Protein 2BR9 (pdb70)

CATH classification: 1.20.190.20

Secondary structure (DSSP, 8-state):
-HHHHHHHHHHHHHHT-HHHHHHHHHHHHTT-SPPPHHHHHHHHHHHHHHHHHHHHHHHHHHHHHHHHHHHT-HHHHHHHHHHHHHHHHHHHHHHHHHHHHIIIIIHHH--SHHHHHHHHHHHHHHHHHHHHH--HHHHHHHHHHHHHHHHHHHHHHHHHS-TT-HHHHHHHHHHHHIIIIIS--HHHHHHHHHHHHHHHHHTGGG--TTTHHHHHHHHHHHHHHHHHH-/-----

Radius of gyration: 18.58 Å; Cα contacts (8 Å, |Δi|>4): 282; chains: 2; bounding box: 40×36×55 Å

Structure (mmCIF, N/CA/C/O backbone):
data_2BR9
#
_entry.id   2BR9
#
_cell.length_a   78.011
_cell.length_b   81.533
_cell.length_c   80.966
_cell.angle_alpha   90.00
_cell.angle_beta   90.00
_cell.angle_gamma   90.00
#
_symmetry.space_group_name_H-M   'C 2 2 21'
#
loop_
_entity.id
_entity.type
_entity.pdbx_description
1 polymer '14-3-3 PROTEIN EPSILON'
2 polymer 'CONSENSUS PEPTIDE FOR 14-3-3 PROTEINS'
3 water water
#
loop_
_atom_site.group_PDB
_atom_site.id
_atom_site.type_symbol
_atom_site.label_atom_id
_atom_site.label_alt_id
_atom_site.label_comp_id
_atom_site.label_asym_id
_atom_site.label_entity_id
_atom_site.label_seq_id
_atom_site.pdbx_PDB_ins_code
_atom_site.Cartn_x
_atom_site.Cartn_y
_atom_site.Cartn_z
_atom_site.occupancy
_atom_site.B_iso_or_equiv
_atom_site.auth_seq_id
_atom_site.auth_comp_id
_atom_site.auth_asym_id
_atom_site.auth_atom_id
_atom_site.pdbx_PDB_model_num
ATOM 1 N N . ASP A 1 4 ? -11.380 -17.161 44.850 1.00 36.55 3 ASP A N 1
ATOM 2 C CA . ASP A 1 4 ? -10.861 -17.534 43.496 1.00 35.06 3 ASP A CA 1
ATOM 3 C C . ASP A 1 4 ? -11.465 -16.737 42.339 1.00 33.73 3 ASP A C 1
ATOM 4 O O . ASP A 1 4 ? -10.752 -16.368 41.464 1.00 32.38 3 ASP A O 1
ATOM 9 N N . ARG A 1 5 ? -12.770 -16.482 42.345 1.00 31.38 4 ARG A N 1
ATOM 10 C CA . ARG A 1 5 ? -13.327 -15.421 41.532 1.00 29.67 4 ARG A CA 1
ATOM 11 C C . ARG A 1 5 ? -12.530 -14.095 41.687 1.00 28.64 4 ARG A C 1
ATOM 12 O O . ARG A 1 5 ? -12.207 -13.436 40.707 1.00 27.63 4 ARG A O 1
ATOM 20 N N . GLU A 1 6 ? -12.203 -13.713 42.921 1.00 27.94 5 GLU A N 1
ATOM 21 C CA . GLU A 1 6 ? -11.427 -12.464 43.160 1.00 27.35 5 GLU A CA 1
ATOM 22 C C . GLU A 1 6 ? -10.014 -12.573 42.585 1.00 26.39 5 GLU A C 1
ATOM 23 O O . GLU A 1 6 ? -9.502 -11.616 41.973 1.00 27.05 5 GLU A O 1
ATOM 26 N N . ASP A 1 7 ? -9.454 -13.766 42.711 1.00 25.01 6 ASP A N 1
ATOM 27 C CA . ASP A 1 7 ? -8.136 -14.136 42.146 1.00 25.00 6 ASP A CA 1
ATOM 28 C C . ASP A 1 7 ? -8.157 -14.046 40.632 1.00 24.57 6 ASP A C 1
ATOM 29 O O . ASP A 1 7 ? -7.245 -13.476 40.034 1.00 23.85 6 ASP A O 1
ATOM 34 N N . LEU A 1 8 ? -9.209 -14.559 39.992 1.00 23.45 7 LEU A N 1
ATOM 35 C CA . LEU A 1 8 ? -9.270 -14.448 38.519 1.00 21.93 7 LEU A CA 1
ATOM 36 C C . LEU A 1 8 ? -9.375 -13.007 38.039 1.00 22.04 7 LEU A C 1
ATOM 37 O O . LEU A 1 8 ? -8.796 -12.618 36.988 1.00 22.22 7 LEU A O 1
ATOM 42 N N . VAL A 1 9 ? -10.178 -12.227 38.743 1.00 20.67 8 VAL A N 1
ATOM 43 C CA . VAL A 1 9 ? -10.349 -10.804 38.390 1.00 21.51 8 VAL A CA 1
ATOM 44 C C . VAL A 1 9 ? -9.003 -10.075 38.545 1.00 20.74 8 VAL A C 1
ATOM 45 O O . VAL A 1 9 ? -8.648 -9.219 37.699 1.00 22.22 8 VAL A O 1
ATOM 49 N N . TYR A 1 10 ? -8.305 -10.367 39.620 1.00 21.74 9 TYR A N 1
ATOM 50 C CA . TYR A 1 10 ? -6.984 -9.755 39.816 1.00 22.12 9 TYR A CA 1
ATOM 51 C C . TYR A 1 10 ? -6.030 -10.171 38.696 1.00 21.65 9 TYR A C 1
ATOM 52 O O . TYR A 1 10 ? -5.317 -9.318 38.136 1.00 22.22 9 TYR A O 1
ATOM 61 N N . GLN A 1 11 ? -5.995 -11.470 38.369 1.00 21.39 10 GLN A N 1
ATOM 62 C CA . GLN A 1 11 ? -5.195 -11.918 37.154 1.00 21.16 10 GLN A CA 1
ATOM 63 C C . GLN A 1 11 ? -5.601 -11.217 35.861 1.00 22.01 10 GLN A C 1
ATOM 64 O O . GLN A 1 11 ? -4.717 -10.867 35.032 1.00 21.49 10 GLN A O 1
ATOM 70 N N . ALA A 1 12 ? -6.901 -10.970 35.668 1.00 21.50 11 ALA A N 1
ATOM 71 C CA . ALA A 1 12 ? -7.362 -10.245 34.488 1.00 22.01 11 ALA A CA 1
ATOM 72 C C . ALA A 1 12 ? -6.816 -8.799 34.454 1.00 22.32 11 ALA A C 1
ATOM 73 O O . ALA A 1 12 ? -6.328 -8.297 33.382 1.00 22.86 11 ALA A O 1
ATOM 75 N N . LYS A 1 13 ? -6.859 -8.163 35.599 1.00 22.47 12 LYS A N 1
ATOM 76 C CA . LYS A 1 13 ? -6.347 -6.773 35.736 1.00 22.71 12 LYS A CA 1
ATOM 77 C C . LYS A 1 13 ? -4.833 -6.700 35.533 1.00 22.77 12 LYS A C 1
ATOM 78 O O . LYS A 1 13 ? -4.330 -5.745 34.945 1.00 23.88 12 LYS A O 1
ATOM 84 N N . LEU A 1 14 ? -4.107 -7.725 35.963 1.00 20.78 13 LEU A N 1
ATOM 85 C CA . LEU A 1 14 ? -2.644 -7.753 35.775 1.00 22.24 13 LEU A CA 1
ATOM 86 C C . LEU A 1 14 ? -2.378 -7.900 34.292 1.00 21.56 13 LEU A C 1
ATOM 87 O O . LEU A 1 14 ? -1.523 -7.232 33.740 1.00 21.89 13 LEU A O 1
ATOM 92 N N . ALA A 1 15 ? -3.107 -8.813 33.653 1.00 22.18 14 ALA A N 1
ATOM 93 C CA . ALA A 1 15 ? -2.955 -9.006 32.217 1.00 21.59 14 ALA A CA 1
ATOM 94 C C . ALA A 1 15 ? -3.295 -7.717 31.461 1.00 23.42 14 ALA A C 1
ATOM 95 O O . ALA A 1 15 ? -2.607 -7.351 30.489 1.00 22.80 14 ALA A O 1
ATOM 97 N N . GLU A 1 16 ? -4.303 -6.997 31.913 1.00 22.54 15 GLU A N 1
ATOM 98 C CA . GLU A 1 16 ? -4.717 -5.758 31.222 1.00 23.38 15 GLU A CA 1
ATOM 99 C C . GLU A 1 16 ? -3.570 -4.720 31.330 1.00 22.41 15 GLU A C 1
ATOM 100 O O . GLU A 1 16 ? -3.239 -4.061 30.343 1.00 24.09 15 GLU A O 1
ATOM 106 N N . GLN A 1 17 ? -3.013 -4.573 32.522 1.00 22.16 16 GLN A N 1
ATOM 107 C CA . GLN A 1 17 ? -1.886 -3.689 32.808 1.00 22.34 16 GLN A CA 1
ATOM 108 C C . GLN A 1 17 ? -0.679 -4.007 31.897 1.00 23.04 16 GLN A C 1
ATOM 109 O O . GLN A 1 17 ? -0.034 -3.100 31.345 1.00 23.73 16 GLN A O 1
ATOM 115 N N . ALA A 1 18 ? -0.435 -5.302 31.715 1.00 22.40 17 ALA A N 1
ATOM 116 C CA . ALA A 1 18 ? 0.670 -5.825 30.877 1.00 22.19 17 ALA A CA 1
ATOM 117 C C . ALA A 1 18 ? 0.370 -5.812 29.373 1.00 22.83 17 ALA A C 1
ATOM 118 O O . ALA A 1 18 ? 1.276 -6.080 28.560 1.00 23.90 17 ALA A O 1
ATOM 120 N N . GLU A 1 19 ? -0.875 -5.493 29.017 1.00 23.00 18 GLU A N 1
ATOM 121 C CA . GLU A 1 19 ? -1.402 -5.546 27.649 1.00 25.05 18 GLU A CA 1
ATOM 122 C C . GLU A 1 19 ? -1.266 -6.912 27.032 1.00 25.91 18 GLU A C 1
ATOM 123 O O . GLU A 1 19 ? -0.892 -7.069 25.847 1.00 24.98 18 GLU A O 1
ATOM 129 N N . ARG A 1 20 ? -1.539 -7.907 27.868 1.00 24.05 19 ARG A N 1
ATOM 130 C CA . ARG A 1 20 ? -1.590 -9.269 27.391 1.00 23.94 19 ARG A CA 1
ATOM 131 C C . ARG A 1 20 ? -3.026 -9.747 27.334 1.00 23.74 19 ARG A C 1
ATOM 132 O O . ARG A 1 20 ? -3.543 -10.421 28.227 1.00 24.35 19 ARG A O 1
ATOM 140 N N . TYR A 1 21 ? -3.753 -9.279 26.314 1.00 25.16 20 TYR A N 1
ATOM 141 C CA . TYR A 1 21 ? -5.206 -9.452 26.282 1.00 24.47 20 TYR A CA 1
ATOM 142 C C . TYR A 1 21 ? -5.687 -10.890 26.081 1.00 26.13 20 TYR A C 1
ATOM 143 O O . TYR A 1 21 ? -6.800 -11.239 26.548 1.00 26.48 20 TYR A O 1
ATOM 152 N N . ASP A 1 22 ? -4.813 -11.744 25.527 1.00 27.56 21 ASP A N 1
ATOM 153 C CA . ASP A 1 22 ? -5.104 -13.191 25.401 1.00 29.52 21 ASP A CA 1
ATOM 154 C C . ASP A 1 22 ? -5.302 -13.780 26.783 1.00 28.53 21 ASP A C 1
ATOM 155 O O . ASP A 1 22 ? -6.256 -14.534 27.024 1.00 28.72 21 ASP A O 1
ATOM 160 N N . GLU A 1 23 ? -4.384 -13.442 27.691 1.00 28.13 22 GLU A N 1
ATOM 161 C CA . GLU A 1 23 ? -4.481 -13.951 29.047 1.00 26.49 22 GLU A CA 1
ATOM 162 C C . GLU A 1 23 ? -5.647 -13.348 29.789 1.00 26.08 22 GLU A C 1
ATOM 163 O O . GLU A 1 23 ? -6.253 -14.023 30.614 1.00 26.00 22 GLU A O 1
ATOM 169 N N . MET A 1 24 ? -5.906 -12.070 29.531 1.00 23.96 23 MET A N 1
ATOM 170 C CA . MET A 1 24 ? -7.061 -11.399 30.079 1.00 24.48 23 MET A CA 1
ATOM 171 C C . MET A 1 24 ? -8.383 -12.128 29.735 1.00 23.93 23 MET A C 1
ATOM 172 O O . MET A 1 24 ? -9.260 -12.347 30.598 1.00 24.56 23 MET A O 1
ATOM 177 N N . VAL A 1 25 ? -8.510 -12.529 28.475 1.00 23.69 24 VAL A N 1
ATOM 178 C CA . VAL A 1 25 ? -9.658 -13.317 28.018 1.00 24.54 24 VAL A CA 1
ATOM 179 C C . VAL A 1 25 ? -9.759 -14.626 28.782 1.00 24.50 24 VAL A C 1
ATOM 180 O O . VAL A 1 25 ? -10.844 -14.986 29.219 1.00 24.36 24 VAL A O 1
ATOM 184 N N . GLU A 1 26 ? -8.634 -15.329 28.970 1.00 24.83 25 GLU A N 1
ATOM 185 C CA . GLU A 1 26 ? -8.621 -16.659 29.618 1.00 25.08 25 GLU A CA 1
ATOM 186 C C . GLU A 1 26 ? -9.139 -16.510 31.027 1.00 25.72 25 GLU A C 1
ATOM 187 O O . GLU A 1 26 ? -9.949 -17.322 31.453 1.00 25.06 25 GLU A O 1
ATOM 193 N N . SER A 1 27 ? -8.702 -15.452 31.731 1.00 24.16 26 SER A N 1
ATOM 194 C CA . SER A 1 27 ? -9.108 -15.275 33.122 1.00 24.09 26 SER A CA 1
ATOM 195 C C . SER A 1 27 ? -10.588 -14.956 33.236 1.00 23.77 26 SER A C 1
ATOM 196 O O . SER A 1 27 ? -11.292 -15.504 34.115 1.00 24.48 26 SER A O 1
ATOM 199 N N . MET A 1 28 ? -11.065 -14.078 32.376 1.00 22.84 27 MET A N 1
ATOM 200 C CA . MET A 1 28 ? -12.467 -13.645 32.370 1.00 24.71 27 MET A CA 1
ATOM 201 C C . MET A 1 28 ? -13.396 -14.738 31.821 1.00 24.60 27 MET A C 1
ATOM 202 O O . MET A 1 28 ? -14.514 -14.840 32.281 1.00 25.40 27 MET A O 1
ATOM 207 N N . LYS A 1 29 ? -12.950 -15.537 30.834 1.00 25.10 28 LYS A N 1
ATOM 208 C CA . LYS A 1 29 ? -13.718 -16.741 30.494 1.00 27.24 28 LYS A CA 1
ATOM 209 C C . LYS A 1 29 ? -13.990 -17.678 31.674 1.00 27.08 28 LYS A C 1
ATOM 210 O O . LYS A 1 29 ? -15.098 -18.192 31.816 1.00 28.15 28 LYS A O 1
ATOM 216 N N . LYS A 1 30 ? -12.985 -17.928 32.511 1.00 26.50 29 LYS A N 1
ATOM 217 C CA . LYS A 1 30 ? -13.176 -18.680 33.744 1.00 26.51 29 LYS A CA 1
ATOM 218 C C . LYS A 1 30 ? -14.256 -18.120 34.687 1.00 26.50 29 LYS A C 1
ATOM 219 O O . LYS A 1 30 ? -15.022 -18.884 35.266 1.00 26.78 29 LYS A O 1
ATOM 225 N N . VAL A 1 31 ? -14.303 -16.802 34.834 1.00 26.40 30 VAL A N 1
ATOM 226 C CA . VAL A 1 31 ? -15.315 -16.143 35.659 1.00 26.15 30 VAL A CA 1
ATOM 227 C C . VAL A 1 31 ? -16.694 -16.382 35.016 1.00 26.19 30 VAL A C 1
ATOM 228 O O . VAL A 1 31 ? -17.646 -16.766 35.679 1.00 26.71 30 VAL A O 1
ATOM 232 N N . ALA A 1 32 ? -16.765 -16.212 33.700 1.00 26.15 31 ALA A N 1
ATOM 233 C CA . ALA A 1 32 ? -18.038 -16.350 32.987 1.00 26.53 31 ALA A CA 1
ATOM 234 C C . ALA A 1 32 ? -18.491 -17.824 33.166 1.00 27.55 31 ALA A C 1
ATOM 235 O O . ALA A 1 32 ? -19.682 -18.077 33.319 1.00 28.31 31 ALA A O 1
ATOM 237 N N . GLY A 1 33 ? -17.532 -18.738 33.176 1.00 26.70 32 GLY A N 1
ATOM 238 C CA . GLY A 1 33 ? -17.771 -20.188 33.363 1.00 27.67 32 GLY A CA 1
ATOM 239 C C . GLY A 1 33 ? -18.445 -20.566 34.674 1.00 28.99 32 GLY A C 1
ATOM 240 O O . GLY A 1 33 ? -19.006 -21.657 34.801 1.00 30.17 32 GLY A O 1
ATOM 241 N N . MET A 1 34 ? -18.422 -19.672 35.654 1.00 29.11 33 MET A N 1
ATOM 242 C CA . MET A 1 34 ? -19.017 -19.954 36.987 1.00 30.47 33 MET A CA 1
ATOM 243 C C . MET A 1 34 ? -20.553 -19.903 36.999 1.00 29.37 33 MET A C 1
ATOM 244 O O . MET A 1 34 ? -21.195 -20.216 38.017 1.00 28.08 33 MET A O 1
ATOM 249 N N . ASP A 1 35 ? -21.149 -19.436 35.905 1.00 29.61 34 ASP A N 1
ATOM 250 C CA . ASP A 1 35 ? -22.618 -19.393 35.706 1.00 30.32 34 ASP A CA 1
ATOM 251 C C . ASP A 1 35 ? -23.352 -18.544 36.740 1.00 30.93 34 ASP A C 1
ATOM 252 O O . ASP A 1 35 ? -24.402 -18.937 37.275 1.00 30.57 34 ASP A O 1
ATOM 257 N N . VAL A 1 36 ? -22.781 -17.376 37.009 1.00 30.28 35 VAL A N 1
ATOM 258 C CA . VAL A 1 36 ? -23.345 -16.452 37.964 1.00 31.15 35 VAL A CA 1
ATOM 259 C C . VAL A 1 36 ? -23.362 -15.083 37.309 1.00 29.70 35 VAL A C 1
ATOM 260 O O . VAL A 1 36 ? -22.659 -14.833 36.302 1.00 31.11 35 VAL A O 1
ATOM 264 N N . GLU A 1 37 ? -24.195 -14.214 37.860 1.00 28.83 36 GLU A N 1
ATOM 265 C CA . GLU A 1 37 ? -24.248 -12.822 37.416 1.00 28.44 36 GLU A CA 1
ATOM 266 C C . GLU A 1 37 ? -22.893 -12.142 37.644 1.00 27.04 36 GLU A C 1
ATOM 267 O O . GLU A 1 37 ? -22.362 -12.146 38.762 1.00 25.59 36 GLU A O 1
ATOM 273 N N . LEU A 1 38 ? -22.333 -11.588 36.564 1.00 25.96 37 LEU A N 1
ATOM 274 C CA . LEU A 1 38 ? -21.071 -10.907 36.686 1.00 24.88 37 LEU A CA 1
ATOM 275 C C . LEU A 1 38 ? -21.316 -9.530 37.268 1.00 25.36 37 LEU A C 1
ATOM 276 O O . LEU A 1 38 ? -22.371 -8.937 37.063 1.00 24.58 37 LEU A O 1
ATOM 281 N N . THR A 1 39 ? -20.356 -9.036 38.039 1.00 24.99 38 THR A N 1
ATOM 282 C CA . THR A 1 39 ? -20.423 -7.615 38.460 1.00 26.13 38 THR A CA 1
ATOM 283 C C . THR A 1 39 ? -20.227 -6.640 37.270 1.00 26.93 38 THR A C 1
ATOM 284 O O . THR A 1 39 ? -19.825 -7.028 36.165 1.00 26.76 38 THR A O 1
ATOM 288 N N . VAL A 1 40 ? -20.482 -5.344 37.472 1.00 27.28 39 VAL A N 1
ATOM 289 C CA . VAL A 1 40 ? -20.232 -4.376 36.387 1.00 27.29 39 VAL A CA 1
ATOM 290 C C . VAL A 1 40 ? -18.753 -4.397 36.024 1.00 28.06 39 VAL A C 1
ATOM 291 O O . VAL A 1 40 ? -18.390 -4.353 34.846 1.00 28.01 39 VAL A O 1
ATOM 295 N N . GLU A 1 41 ? -17.907 -4.451 37.041 1.00 27.78 40 GLU A N 1
ATOM 296 C CA . GLU A 1 41 ? -16.455 -4.512 36.794 1.00 27.41 40 GLU A CA 1
ATOM 297 C C . GLU A 1 41 ? -16.083 -5.722 35.949 1.00 27.87 40 GLU A C 1
ATOM 298 O O . GLU A 1 41 ? -15.343 -5.576 34.991 1.00 26.92 40 GLU A O 1
ATOM 304 N N . GLU A 1 42 ? -16.613 -6.897 36.302 1.00 26.40 41 GLU A N 1
ATOM 305 C CA . GLU A 1 42 ? -16.336 -8.137 35.554 1.00 26.12 41 GLU A CA 1
ATOM 306 C C . GLU A 1 42 ? -16.884 -8.095 34.115 1.00 27.06 41 GLU A C 1
ATOM 307 O O . GLU A 1 42 ? -16.148 -8.474 33.152 1.00 24.88 41 GLU A O 1
ATOM 313 N N . ARG A 1 43 ? -18.110 -7.598 33.918 1.00 25.65 42 ARG A N 1
ATOM 314 C CA . ARG A 1 43 ? -18.606 -7.448 32.543 1.00 29.01 42 ARG A CA 1
ATOM 315 C C . ARG A 1 43 ? -17.700 -6.545 31.721 1.00 28.89 42 ARG A C 1
ATOM 316 O O . ARG A 1 43 ? -17.431 -6.793 30.515 1.00 29.04 42 ARG A O 1
ATOM 324 N N . ASN A 1 44 ? -17.276 -5.439 32.312 1.00 28.27 43 ASN A N 1
ATOM 325 C CA . ASN A 1 44 ? -16.425 -4.537 31.573 1.00 29.86 43 ASN A CA 1
ATOM 326 C C . ASN A 1 44 ? -15.025 -5.122 31.250 1.00 27.76 43 ASN A C 1
ATOM 327 O O . ASN A 1 44 ? -14.523 -4.938 30.107 1.00 28.68 43 ASN A O 1
ATOM 332 N N . LEU A 1 45 ? -14.453 -5.894 32.167 1.00 26.03 44 LEU A N 1
ATOM 333 C CA . LEU A 1 45 ? -13.151 -6.545 31.944 1.00 25.98 44 LEU A CA 1
ATOM 334 C C . LEU A 1 45 ? -13.310 -7.600 30.866 1.00 26.34 44 LEU A C 1
ATOM 335 O O . LEU A 1 45 ? -12.497 -7.674 29.968 1.00 24.96 44 LEU A O 1
ATOM 340 N N . LEU A 1 46 ? -14.393 -8.385 30.929 1.00 26.46 45 LEU A N 1
ATOM 341 C CA . LEU A 1 46 ? -14.646 -9.397 29.881 1.00 27.01 45 LEU A CA 1
ATOM 342 C C . LEU A 1 46 ? -14.789 -8.681 28.516 1.00 27.47 45 LEU A C 1
ATOM 343 O O . LEU A 1 46 ? -14.151 -9.046 27.526 1.00 25.39 45 LEU A O 1
ATOM 348 N N . SER A 1 47 ? -15.563 -7.601 28.471 1.00 28.56 46 SER A N 1
ATOM 349 C CA . SER A 1 47 ? -15.763 -6.839 27.222 1.00 29.79 46 SER A CA 1
ATOM 350 C C . SER A 1 47 ? -14.443 -6.247 26.701 1.00 29.24 46 SER A C 1
ATOM 351 O O . SER A 1 47 ? -14.103 -6.350 25.502 1.00 28.88 46 SER A O 1
ATOM 354 N N . VAL A 1 48 ? -13.669 -5.649 27.593 1.00 27.79 47 VAL A N 1
ATOM 355 C CA . VAL A 1 48 ? -12.391 -5.057 27.180 1.00 28.29 47 VAL A CA 1
ATOM 356 C C . VAL A 1 48 ? -11.459 -6.098 26.595 1.00 27.24 47 VAL A C 1
ATOM 357 O O . VAL A 1 48 ? -10.775 -5.840 25.566 1.00 27.30 47 VAL A O 1
ATOM 361 N N . ALA A 1 49 ? -11.428 -7.282 27.224 1.00 25.41 48 ALA A N 1
ATOM 362 C CA . ALA A 1 49 ? -10.463 -8.321 26.849 1.00 25.22 48 ALA A CA 1
ATOM 363 C C . ALA A 1 49 ? -10.770 -8.748 25.419 1.00 26.07 48 ALA A C 1
ATOM 364 O O . ALA A 1 49 ? -9.882 -8.763 24.566 1.00 25.67 48 ALA A O 1
ATOM 366 N N . TYR A 1 50 ? -12.031 -9.076 25.143 1.00 24.77 49 TYR A N 1
ATOM 367 C CA . TYR A 1 50 ? -12.382 -9.553 23.816 1.00 26.13 49 TYR A CA 1
ATOM 368 C C . TYR A 1 50 ? -12.316 -8.427 22.808 1.00 25.64 49 TYR A C 1
ATOM 369 O O . TYR A 1 50 ? -11.960 -8.651 21.628 1.00 26.32 49 TYR A O 1
ATOM 378 N N . LYS A 1 51 ? -12.602 -7.184 23.251 1.00 25.55 50 LYS A N 1
ATOM 379 C CA . LYS A 1 51 ? -12.618 -6.058 22.299 1.00 25.94 50 LYS A CA 1
ATOM 380 C C . LYS A 1 51 ? -11.185 -5.892 21.765 1.00 25.92 50 LYS A C 1
ATOM 381 O O . LYS A 1 51 ? -10.997 -5.615 20.579 1.00 24.61 50 LYS A O 1
ATOM 385 N N . ASN A 1 52 ? -10.181 -6.008 22.649 1.00 24.89 51 ASN A N 1
ATOM 386 C CA . ASN A 1 52 ? -8.776 -5.889 22.228 1.00 26.17 51 ASN A CA 1
ATOM 387 C C . ASN A 1 52 ? -8.293 -7.081 21.417 1.00 26.56 51 ASN A C 1
ATOM 388 O O . ASN A 1 52 ? -7.549 -6.929 20.425 1.00 26.77 51 ASN A O 1
ATOM 393 N N . VAL A 1 53 ? -8.706 -8.295 21.795 1.00 24.98 52 VAL A N 1
ATOM 394 C CA . VAL A 1 53 ? -8.275 -9.464 21.054 1.00 27.28 52 VAL A CA 1
ATOM 395 C C . VAL A 1 53 ? -8.843 -9.484 19.615 1.00 27.78 52 VAL A C 1
ATOM 396 O O . VAL A 1 53 ? -8.108 -9.689 18.643 1.00 26.66 52 VAL A O 1
ATOM 400 N N . ILE A 1 54 ? -10.128 -9.192 19.472 1.00 27.57 53 ILE A N 1
ATOM 401 C CA . ILE A 1 54 ? -10.725 -9.177 18.146 1.00 26.66 53 ILE A CA 1
ATOM 402 C C . ILE A 1 54 ? -10.312 -7.895 17.398 1.00 26.41 53 ILE A C 1
ATOM 403 O O . ILE A 1 54 ? -10.128 -7.962 16.169 1.00 26.57 53 ILE A O 1
ATOM 408 N N . GLY A 1 55 ? -10.153 -6.767 18.110 1.00 24.28 54 GLY A N 1
ATOM 409 C CA . GLY A 1 55 ? -9.847 -5.462 17.524 1.00 25.21 54 GLY A CA 1
ATOM 410 C C . GLY A 1 55 ? -8.539 -5.560 16.774 1.00 25.92 54 GLY A C 1
ATOM 411 O O . GLY A 1 55 ? -8.399 -5.030 15.691 1.00 26.93 54 GLY A O 1
ATOM 412 N N . ALA A 1 56 ? -7.578 -6.284 17.340 1.00 25.23 55 ALA A N 1
ATOM 413 C CA . ALA A 1 56 ? -6.275 -6.386 16.682 1.00 27.50 55 ALA A CA 1
ATOM 414 C C . ALA A 1 56 ? -6.434 -7.104 15.332 1.00 26.49 55 ALA A C 1
ATOM 415 O O . ALA A 1 56 ? -5.789 -6.703 14.322 1.00 27.18 55 ALA A O 1
ATOM 417 N N . ARG A 1 57 ? -7.244 -8.158 15.295 1.00 26.16 56 ARG A N 1
ATOM 418 C CA . ARG A 1 57 ? -7.411 -8.898 14.059 1.00 27.32 56 ARG A CA 1
ATOM 419 C C . ARG A 1 57 ? -8.249 -8.116 13.066 1.00 25.55 56 ARG A C 1
ATOM 420 O O . ARG A 1 57 ? -7.993 -8.158 11.852 1.00 25.04 56 ARG A O 1
ATOM 428 N N . ARG A 1 58 ? -9.241 -7.351 13.560 1.00 25.89 57 ARG A N 1
ATOM 429 C CA . ARG A 1 58 ? -10.091 -6.601 12.606 1.00 24.91 57 ARG A CA 1
ATOM 430 C C . ARG A 1 58 ? -9.209 -5.507 11.972 1.00 24.88 57 ARG A C 1
ATOM 431 O O . ARG A 1 58 ? -9.354 -5.182 10.796 1.00 26.21 57 ARG A O 1
ATOM 439 N N . ALA A 1 59 ? -8.305 -4.923 12.767 1.00 25.06 58 ALA A N 1
ATOM 440 C CA . ALA A 1 59 ? -7.442 -3.857 12.213 1.00 25.88 58 ALA A CA 1
ATOM 441 C C . ALA A 1 59 ? -6.531 -4.485 11.174 1.00 25.84 58 ALA A C 1
ATOM 442 O O . ALA A 1 59 ? -6.353 -3.920 10.095 1.00 25.54 58 ALA A O 1
ATOM 444 N N . SER A 1 60 ? -5.960 -5.651 11.520 1.00 24.49 59 SER A N 1
ATOM 445 C CA . SER A 1 60 ? -5.111 -6.401 10.550 1.00 23.13 59 SER A CA 1
ATOM 446 C C . SER A 1 60 ? -5.880 -6.688 9.246 1.00 22.44 59 SER A C 1
ATOM 447 O O . SER A 1 60 ? -5.361 -6.478 8.150 1.00 22.07 59 SER A O 1
ATOM 450 N N . TRP A 1 61 ? -7.138 -7.121 9.363 1.00 22.24 60 TRP A N 1
ATOM 451 C CA . TRP A 1 61 ? -7.928 -7.542 8.230 1.00 24.13 60 TRP A CA 1
ATOM 452 C C . TRP A 1 61 ? -8.201 -6.315 7.345 1.00 22.65 60 TRP A C 1
ATOM 453 O O . TRP A 1 61 ? -8.145 -6.430 6.137 1.00 25.74 60 TRP A O 1
ATOM 464 N N . ARG A 1 62 ? -8.537 -5.173 7.939 1.00 24.73 61 ARG A N 1
ATOM 465 C CA . ARG A 1 62 ? -8.816 -3.986 7.136 1.00 23.99 61 ARG A CA 1
ATOM 466 C C . ARG A 1 62 ? -7.571 -3.533 6.420 1.00 24.19 61 ARG A C 1
ATOM 467 O O . ARG A 1 62 ? -7.652 -3.063 5.291 1.00 24.30 61 ARG A O 1
ATOM 475 N N . ILE A 1 63 ? -6.423 -3.549 7.109 1.00 20.88 62 ILE A N 1
ATOM 476 C CA . ILE A 1 63 ? -5.157 -3.219 6.419 1.00 21.99 62 ILE A CA 1
ATOM 477 C C . ILE A 1 63 ? -4.898 -4.155 5.233 1.00 21.32 62 ILE A C 1
ATOM 478 O O . ILE A 1 63 ? -4.572 -3.710 4.135 1.00 21.27 62 ILE A O 1
ATOM 483 N N . ILE A 1 64 ? -4.986 -5.479 5.466 1.00 21.02 63 ILE A N 1
ATOM 484 C CA . ILE A 1 64 ? -4.653 -6.425 4.455 1.00 21.38 63 ILE A CA 1
ATOM 485 C C . ILE A 1 64 ? -5.628 -6.243 3.292 1.00 22.57 63 ILE A C 1
ATOM 486 O O . ILE A 1 64 ? -5.232 -6.263 2.132 1.00 21.18 63 ILE A O 1
ATOM 491 N N . SER A 1 65 ? -6.889 -6.012 3.624 1.00 22.92 64 SER A N 1
ATOM 492 C CA . SER A 1 65 ? -7.905 -5.801 2.580 1.00 24.29 64 SER A CA 1
ATOM 493 C C . SER A 1 65 ? -7.617 -4.552 1.775 1.00 23.44 64 SER A C 1
ATOM 494 O O . SER A 1 65 ? -7.936 -4.523 0.592 1.00 23.01 64 SER A O 1
ATOM 497 N N . SER A 1 66 ? -7.100 -3.488 2.407 1.00 23.62 65 SER A N 1
ATOM 498 C CA . SER A 1 66 ? -6.821 -2.281 1.623 1.00 22.24 65 SER A CA 1
ATOM 499 C C . SER A 1 66 ? -5.669 -2.557 0.654 1.00 20.95 65 SER A C 1
ATOM 500 O O . SER A 1 66 ? -5.646 -2.091 -0.445 1.00 20.24 65 SER A O 1
ATOM 503 N N . ILE A 1 67 ? -4.704 -3.371 1.093 1.00 21.09 66 ILE A N 1
ATOM 504 C CA . ILE A 1 67 ? -3.553 -3.692 0.267 1.00 20.60 66 ILE A CA 1
ATOM 505 C C . ILE A 1 67 ? -4.047 -4.539 -0.937 1.00 20.26 66 ILE A C 1
ATOM 506 O O . ILE A 1 67 ? -3.568 -4.360 -2.062 1.00 21.18 66 ILE A O 1
ATOM 511 N N . GLU A 1 68 ? -4.976 -5.463 -0.642 1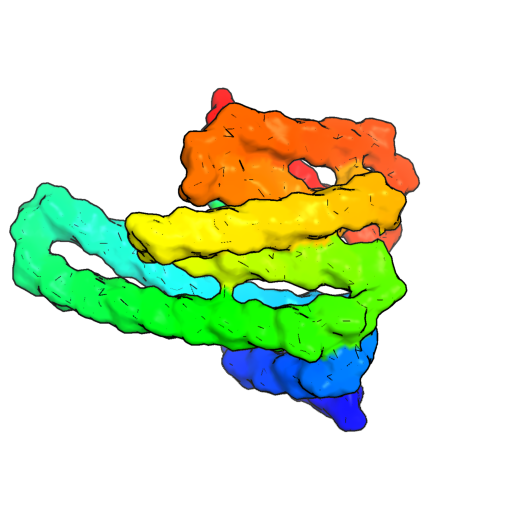.00 21.77 67 GLU A N 1
ATOM 512 C CA . GLU A 1 68 ? -5.606 -6.309 -1.642 1.00 22.42 67 GLU A CA 1
ATOM 513 C C . GLU A 1 68 ? -6.329 -5.420 -2.669 1.00 21.47 67 GLU A C 1
ATOM 514 O O . GLU A 1 68 ? -6.212 -5.650 -3.874 1.00 20.93 67 GLU A O 1
ATOM 520 N N . GLN A 1 69 ? -7.055 -4.397 -2.207 1.00 21.52 68 GLN A N 1
ATOM 521 C CA . GLN A 1 69 ? -7.781 -3.514 -3.164 1.00 23.52 68 GLN A CA 1
ATOM 522 C C . GLN A 1 69 ? -6.818 -2.716 -4.012 1.00 21.91 68 GLN A C 1
ATOM 523 O O . GLN A 1 69 ? -7.063 -2.480 -5.186 1.00 20.16 68 GLN A O 1
ATOM 529 N N . LYS A 1 70 ? -5.716 -2.263 -3.398 1.00 21.12 69 LYS A N 1
ATOM 530 C CA . LYS A 1 70 ? -4.666 -1.576 -4.121 1.00 21.13 69 LYS A CA 1
ATOM 531 C C . LYS A 1 70 ? -4.090 -2.475 -5.216 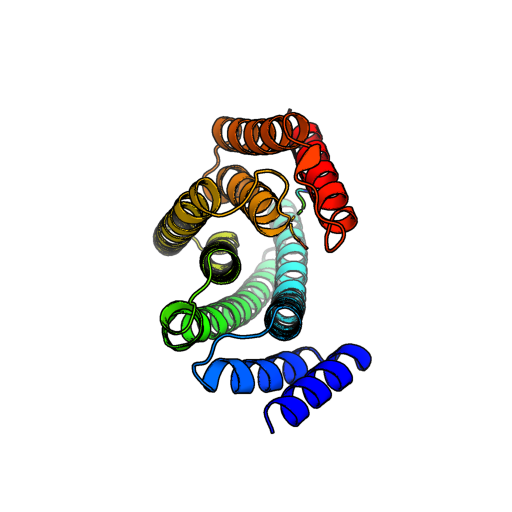1.00 19.94 69 LYS A C 1
ATOM 532 O O . LYS A 1 70 ? -3.983 -2.066 -6.374 1.00 20.00 69 LYS A O 1
ATOM 538 N N . GLU A 1 71 ? -3.772 -3.733 -4.892 1.00 20.16 70 GLU A N 1
ATOM 539 C CA . GLU A 1 71 ? -3.181 -4.576 -5.934 1.00 19.99 70 GLU A CA 1
ATOM 540 C C . GLU A 1 71 ? -4.160 -5.021 -7.038 1.00 18.95 70 GLU A C 1
ATOM 541 O O . GLU A 1 71 ? -3.732 -5.240 -8.188 1.00 18.92 70 GLU A O 1
ATOM 547 N N . GLU A 1 72 ? -5.423 -5.207 -6.685 1.00 19.61 71 GLU A N 1
ATOM 548 C CA . GLU A 1 72 ? -6.493 -5.544 -7.648 1.00 21.46 71 GLU A CA 1
ATOM 549 C C . GLU A 1 72 ? -6.548 -4.408 -8.670 1.00 22.05 71 GLU A C 1
ATOM 550 O O . GLU A 1 72 ? -6.669 -4.627 -9.861 1.00 21.92 71 GLU A O 1
ATOM 556 N N . ASN A 1 73 ? -6.408 -3.181 -8.205 1.00 21.07 72 ASN A N 1
ATOM 557 C CA . ASN A 1 73 ? -6.413 -2.034 -9.109 1.00 22.76 72 ASN A CA 1
ATOM 558 C C . ASN A 1 73 ? -5.142 -1.883 -9.933 1.00 23.72 72 ASN A C 1
ATOM 559 O O . ASN A 1 73 ? -5.148 -1.345 -11.059 1.00 25.48 72 ASN A O 1
ATOM 564 N N . LYS A 1 74 ? -4.023 -2.372 -9.413 1.00 24.66 73 LYS A N 1
ATOM 565 C CA . LYS A 1 74 ? -2.739 -2.280 -10.126 1.00 25.90 73 LYS A CA 1
ATOM 566 C C . LYS A 1 74 ? -2.503 -3.474 -11.035 1.00 25.64 73 LYS A C 1
ATOM 567 O O . LYS A 1 74 ? -1.629 -3.447 -11.884 1.00 26.74 73 LYS A O 1
ATOM 573 N N . GLY A 1 75 ? -3.271 -4.537 -10.826 1.00 26.00 74 GLY A N 1
ATOM 574 C CA . GLY A 1 75 ? -3.080 -5.768 -11.570 1.00 26.46 74 GLY A CA 1
ATOM 575 C C . GLY A 1 75 ? -1.990 -6.662 -11.020 1.00 26.90 74 GLY A C 1
ATOM 576 O O . GLY A 1 75 ? -1.380 -7.413 -11.771 1.00 26.81 74 GLY A O 1
ATOM 577 N N . GLY A 1 76 ? -1.773 -6.617 -9.706 1.00 27.99 75 GLY A N 1
ATOM 578 C CA . GLY A 1 76 ? -0.648 -7.317 -9.076 1.00 27.64 75 GLY A CA 1
ATOM 579 C C . GLY A 1 76 ? -0.948 -8.779 -8.749 1.00 28.18 75 GLY A C 1
ATOM 580 O O . GLY A 1 76 ? -1.048 -9.136 -7.585 1.00 27.23 75 GLY A O 1
ATOM 581 N N . GLU A 1 77 ? -1.088 -9.612 -9.781 1.00 27.66 76 GLU A N 1
ATOM 582 C CA . GLU A 1 77 ? -1.583 -10.998 -9.623 1.00 27.95 76 GLU A CA 1
ATOM 583 C C . GLU A 1 77 ? -0.762 -11.901 -8.673 1.00 27.91 76 GLU A C 1
ATOM 584 O O . GLU A 1 77 ? -1.327 -12.654 -7.867 1.00 28.59 76 GLU A O 1
ATOM 586 N N . ASP A 1 78 ? 0.558 -11.834 -8.784 1.00 28.28 77 ASP A N 1
ATOM 587 C CA . ASP A 1 78 ? 1.443 -12.626 -7.940 1.00 27.76 77 ASP A CA 1
ATOM 588 C C . ASP A 1 78 ? 1.338 -12.205 -6.476 1.00 26.89 77 ASP A C 1
ATOM 589 O O . ASP A 1 78 ? 1.252 -13.056 -5.572 1.00 27.78 77 ASP A O 1
ATOM 594 N N . LYS A 1 79 ? 1.305 -10.893 -6.222 1.00 23.28 78 LYS A N 1
ATOM 595 C CA . LYS A 1 79 ? 1.138 -10.458 -4.834 1.00 22.18 78 LYS A CA 1
ATOM 596 C C . LYS A 1 79 ? -0.234 -10.831 -4.346 1.00 21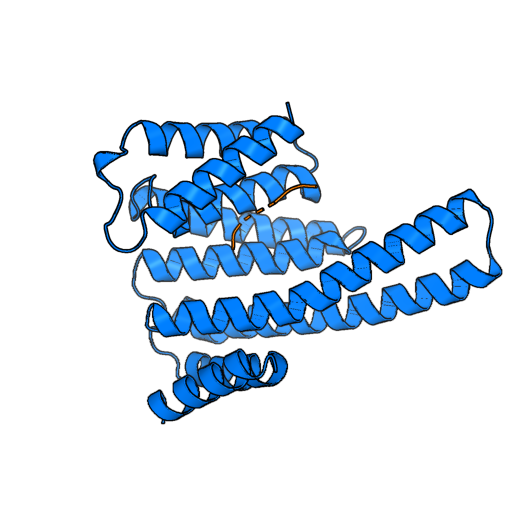.72 78 LYS A C 1
ATOM 597 O O . LYS A 1 79 ? -0.397 -11.158 -3.174 1.00 20.05 78 LYS A O 1
ATOM 603 N N . LEU A 1 80 ? -1.236 -10.761 -5.225 1.00 21.91 79 LEU A N 1
ATOM 604 C CA . LEU A 1 80 ? -2.596 -11.075 -4.773 1.00 22.12 79 LEU A CA 1
ATOM 605 C C . LEU A 1 80 ? -2.768 -12.500 -4.246 1.00 22.52 79 LEU A C 1
ATOM 606 O O . LEU A 1 80 ? -3.540 -12.691 -3.308 1.00 21.97 79 LEU A O 1
ATOM 611 N N . LYS A 1 81 ? -2.079 -13.478 -4.831 1.00 23.01 80 LYS A N 1
ATOM 612 C CA . LYS A 1 81 ? -2.090 -14.861 -4.270 1.00 23.98 80 LYS A CA 1
ATOM 613 C C . LYS A 1 81 ? -1.652 -14.872 -2.799 1.00 24.53 80 LYS A C 1
ATOM 614 O O . LYS A 1 81 ? -2.378 -15.421 -1.941 1.00 23.75 80 LYS A O 1
ATOM 620 N N . MET A 1 82 ? -0.551 -14.176 -2.485 1.00 23.36 81 MET A N 1
ATOM 621 C CA . MET A 1 82 ? -0.110 -14.071 -1.070 1.00 24.40 81 MET A CA 1
ATOM 622 C C . MET A 1 82 ? -1.018 -13.241 -0.211 1.00 23.27 81 MET A C 1
ATOM 623 O O . MET A 1 82 ? -1.261 -13.557 0.976 1.00 22.57 81 MET A O 1
ATOM 628 N N . ILE A 1 83 ? -1.508 -12.136 -0.765 1.00 22.13 82 ILE A N 1
ATOM 629 C CA . ILE A 1 83 ? -2.409 -11.287 0.033 1.00 21.06 82 ILE A CA 1
ATOM 630 C C . ILE A 1 83 ? -3.694 -12.008 0.440 1.00 21.34 82 ILE A C 1
ATOM 631 O O . ILE A 1 83 ? -4.132 -11.933 1.582 1.00 22.42 82 ILE A O 1
ATOM 636 N N . ARG A 1 84 ? -4.290 -12.736 -0.511 1.00 22.19 83 ARG A N 1
ATOM 637 C CA . ARG A 1 84 ? -5.541 -13.425 -0.268 1.00 24.42 83 ARG A CA 1
ATOM 638 C C . ARG A 1 84 ? -5.354 -14.549 0.737 1.00 24.21 83 ARG A C 1
ATOM 639 O O . ARG A 1 84 ? -6.209 -14.727 1.606 1.00 23.26 83 ARG A O 1
ATOM 647 N N . GLU A 1 85 ? -4.245 -15.274 0.659 1.00 23.58 84 GLU A N 1
ATOM 648 C CA . GLU A 1 85 ? -4.006 -16.378 1.615 1.00 25.68 84 GLU A CA 1
ATOM 649 C C . GLU A 1 85 ? -3.837 -15.795 3.003 1.00 25.27 84 GLU A C 1
ATOM 650 O O . GLU A 1 85 ? -4.272 -16.368 4.019 1.00 27.76 84 GLU A O 1
ATOM 656 N N . TYR A 1 86 ? -3.238 -14.622 3.037 1.00 23.53 85 TYR A N 1
ATOM 657 C CA . TYR A 1 86 ? -2.962 -13.971 4.311 1.00 24.38 85 TYR A CA 1
ATOM 658 C C . TYR A 1 86 ? -4.270 -13.495 4.955 1.00 24.27 85 TYR A C 1
ATOM 659 O O . TYR A 1 86 ? -4.550 -13.755 6.135 1.00 22.74 85 TYR A O 1
ATOM 668 N N . ARG A 1 87 ? -5.092 -12.847 4.140 1.00 23.25 86 ARG A N 1
ATOM 669 C CA . ARG A 1 87 ? -6.407 -12.409 4.595 1.00 25.99 86 ARG A CA 1
ATOM 670 C C . ARG A 1 87 ? -7.216 -13.593 5.141 1.00 25.17 86 ARG A C 1
ATOM 671 O O . ARG A 1 87 ? -7.869 -13.490 6.202 1.00 25.67 86 ARG A O 1
ATOM 679 N N . GLN A 1 88 ? -7.183 -14.694 4.413 1.00 25.65 87 GLN A N 1
ATOM 680 C CA . GLN A 1 88 ? -7.988 -15.868 4.745 1.00 28.69 87 GLN A CA 1
ATOM 681 C C . GLN A 1 88 ? -7.523 -16.443 6.089 1.00 27.77 87 GLN A C 1
ATOM 682 O O . GLN A 1 88 ? -8.348 -16.885 6.926 1.00 26.69 87 GLN A O 1
ATOM 688 N N . MET A 1 89 ? -6.218 -16.418 6.334 1.00 27.61 88 MET A N 1
ATOM 689 C CA . MET A 1 89 ? -5.708 -16.820 7.655 1.00 31.47 88 MET A CA 1
ATOM 690 C C . MET A 1 89 ? -6.270 -15.920 8.807 1.00 27.32 88 MET A C 1
ATOM 691 O O . MET A 1 89 ? -6.673 -16.418 9.890 1.00 25.41 88 MET A O 1
ATOM 696 N N . VAL A 1 90 ? -6.321 -14.612 8.558 1.00 24.56 89 VAL A N 1
ATOM 697 C CA . VAL A 1 90 ? -6.770 -13.696 9.594 1.00 25.01 89 VAL A CA 1
ATOM 698 C C . VAL A 1 90 ? -8.263 -13.894 9.812 1.00 24.99 89 VAL A C 1
ATOM 699 O O . VAL A 1 90 ? -8.767 -13.808 10.958 1.00 26.28 89 VAL A O 1
ATOM 703 N N . GLU A 1 91 ? -9.013 -14.155 8.742 1.00 23.82 90 GLU A N 1
ATOM 704 C CA . GLU A 1 91 ? -10.463 -14.447 8.867 1.00 25.50 90 GLU A CA 1
ATOM 705 C C . GLU A 1 91 ? -10.713 -15.714 9.686 1.00 24.88 90 GLU A C 1
ATOM 706 O O . GLU A 1 91 ? -11.688 -15.779 10.439 1.00 26.75 90 GLU A O 1
ATOM 712 N N . THR A 1 92 ? -9.863 -16.724 9.537 1.00 24.81 91 THR A N 1
ATOM 713 C CA . THR A 1 92 ? -10.008 -17.942 10.390 1.00 25.45 91 THR A CA 1
ATOM 714 C C . THR A 1 92 ? -9.850 -17.617 11.882 1.00 25.27 91 THR A C 1
ATOM 715 O O . THR A 1 92 ? -10.668 -18.065 12.749 1.00 24.31 91 THR A O 1
ATOM 719 N N . GLU A 1 93 ? -8.844 -16.784 12.177 1.00 24.56 92 GLU A N 1
ATOM 720 C CA . GLU A 1 93 ? -8.657 -16.271 13.530 1.00 26.05 92 GLU A CA 1
ATOM 721 C C . GLU A 1 93 ? -9.858 -15.477 13.982 1.00 26.41 92 GLU A C 1
ATOM 722 O O . GLU A 1 93 ? -10.347 -15.655 15.104 1.00 24.71 92 GLU A O 1
ATOM 728 N N . LEU A 1 94 ? -10.346 -14.580 13.129 1.00 25.17 93 LEU A N 1
ATOM 729 C CA . LEU A 1 94 ? -11.585 -13.831 13.485 1.00 24.86 93 LEU A CA 1
ATOM 730 C C . LEU A 1 94 ? -12.757 -14.752 13.775 1.00 25.78 93 LEU A C 1
ATOM 731 O O . LEU A 1 94 ? -13.473 -14.504 14.771 1.00 25.24 93 LEU A O 1
ATOM 736 N N . LYS A 1 95 ? -12.987 -15.745 12.916 1.00 25.66 94 LYS A N 1
ATOM 737 C CA . LYS A 1 95 ? -14.129 -16.646 13.103 1.00 26.56 94 LYS A CA 1
ATOM 738 C C . LYS A 1 95 ? -13.993 -17.368 14.456 1.00 26.85 94 LYS A C 1
ATOM 739 O O . LYS A 1 95 ? -15.000 -17.474 15.206 1.00 25.42 94 LYS A O 1
ATOM 741 N N . LEU A 1 96 ? -12.778 -17.848 14.769 1.00 25.56 95 LEU A N 1
ATOM 742 C CA . LEU A 1 96 ? -12.538 -18.582 16.046 1.00 25.47 95 LEU A CA 1
ATOM 743 C C . LEU A 1 96 ? -12.778 -17.679 17.239 1.00 25.02 95 LEU A C 1
ATOM 744 O O . LEU A 1 96 ? -13.472 -18.119 18.187 1.00 26.52 95 LEU A O 1
ATOM 749 N N . ILE A 1 97 ? -12.260 -16.459 17.194 1.00 24.60 96 ILE A N 1
ATOM 750 C CA . ILE A 1 97 ? -12.481 -15.524 18.321 1.00 25.53 96 ILE A CA 1
ATOM 751 C C . ILE A 1 97 ? -13.967 -15.215 18.529 1.00 25.36 96 ILE A C 1
ATOM 752 O O . ILE A 1 97 ? -14.510 -15.285 19.673 1.00 24.02 96 ILE A O 1
ATOM 757 N N . CYS A 1 98 ? -14.663 -14.880 17.448 1.00 24.95 97 CYS A N 1
ATOM 758 C CA . CYS A 1 98 ? -16.119 -14.668 17.558 1.00 25.69 97 CYS A CA 1
ATOM 759 C C . CYS A 1 98 ? -16.882 -15.872 18.093 1.00 25.83 97 CYS A C 1
ATOM 760 O O . CYS A 1 98 ? -17.757 -15.714 18.953 1.00 26.83 97 CYS A O 1
ATOM 763 N N . CYS A 1 99 ? -16.614 -17.090 17.569 1.00 25.17 98 CYS A N 1
ATOM 764 C CA . CYS A 1 99 ? -17.247 -18.312 18.031 1.00 26.51 98 CYS A CA 1
ATOM 765 C C . CYS A 1 99 ? -16.983 -18.555 19.497 1.00 25.89 98 CYS A C 1
ATOM 766 O O . CYS A 1 99 ? -17.842 -19.075 20.189 1.00 27.36 98 CYS A O 1
ATOM 769 N N . ASP A 1 100 ? -15.795 -18.205 19.945 1.00 24.22 99 ASP A N 1
ATOM 770 C CA . ASP A 1 100 ? -15.427 -18.376 21.348 1.00 25.92 99 ASP A CA 1
ATOM 771 C C . ASP A 1 100 ? -16.358 -17.585 22.228 1.00 24.05 99 ASP A C 1
ATOM 772 O O . ASP A 1 100 ? -17.050 -18.156 23.108 1.00 26.22 99 ASP A O 1
ATOM 777 N N . ILE A 1 101 ? -16.418 -16.273 22.007 1.00 23.98 100 ILE A N 1
ATOM 778 C CA . ILE A 1 101 ? -17.270 -15.447 22.872 1.00 24.83 100 ILE A CA 1
ATOM 779 C C . ILE A 1 101 ? -18.771 -15.736 22.664 1.00 24.71 100 ILE A C 1
ATOM 780 O O . ILE A 1 101 ? -19.557 -15.689 23.627 1.00 24.45 100 ILE A O 1
ATOM 785 N N . LEU A 1 102 ? -19.165 -16.065 21.443 1.00 24.73 101 LEU A N 1
ATOM 786 C CA . LEU A 1 102 ? -20.544 -16.387 21.191 1.00 25.41 101 LEU A CA 1
ATOM 787 C C . LEU A 1 102 ? -20.967 -17.640 21.968 1.00 25.67 101 LEU A C 1
ATOM 788 O O . LEU A 1 102 ? -22.119 -17.699 22.458 1.00 25.78 101 LEU A O 1
ATOM 793 N N . ASP A 1 103 ? -20.050 -18.609 22.143 1.00 24.91 102 ASP A N 1
ATOM 794 C CA . ASP A 1 103 ? -20.331 -19.804 22.935 1.00 27.08 102 ASP A CA 1
ATOM 795 C C . ASP A 1 103 ? -20.443 -19.534 24.435 1.00 26.70 102 ASP A C 1
ATOM 796 O O . ASP A 1 103 ? -21.362 -19.995 25.088 1.00 28.09 102 ASP A O 1
ATOM 801 N N . VAL A 1 104 ? -19.550 -18.701 24.945 1.00 26.76 103 VAL A N 1
ATOM 802 C CA . VAL A 1 104 ? -19.611 -18.234 26.322 1.00 25.63 103 VAL A CA 1
ATOM 803 C C . VAL A 1 104 ? -20.916 -17.450 26.563 1.00 25.09 103 VAL A C 1
ATOM 804 O O . VAL A 1 104 ? -21.562 -17.637 27.616 1.00 25.53 103 VAL A O 1
ATOM 808 N N . LEU A 1 105 ? -21.304 -16.562 25.634 1.00 24.14 104 LEU A N 1
ATOM 809 C CA . LEU A 1 105 ? -22.596 -15.820 25.813 1.00 25.03 104 LEU A CA 1
ATOM 810 C C . LEU A 1 105 ? -23.784 -16.791 25.846 1.00 25.23 104 LEU A C 1
ATOM 811 O O . LEU A 1 105 ? -24.707 -16.723 26.704 1.00 24.34 104 LEU A O 1
ATOM 816 N N . ASP A 1 106 ? -23.773 -17.736 24.915 1.00 26.28 105 ASP A N 1
ATOM 817 C CA . ASP A 1 106 ? -24.910 -18.674 24.790 1.00 27.61 105 ASP A CA 1
ATOM 818 C C . ASP A 1 106 ? -25.058 -19.681 25.959 1.00 28.40 105 ASP A C 1
ATOM 819 O O . ASP A 1 106 ? -26.176 -19.906 26.478 1.00 27.59 105 ASP A O 1
ATOM 828 N N . LYS A 1 107 ? -23.945 -20.262 26.385 1.00 27.77 106 LYS A N 1
ATOM 829 C CA . LYS A 1 107 ? -23.953 -21.306 27.413 1.00 29.11 106 LYS A CA 1
ATOM 830 C C . LYS A 1 107 ? -23.909 -20.744 28.827 1.00 29.12 106 LYS A C 1
ATOM 831 O O . LYS A 1 107 ? -24.274 -21.455 29.764 1.00 30.11 106 LYS A O 1
ATOM 837 N N . HIS A 1 108 ? -23.409 -19.516 29.003 1.00 27.38 107 HIS A N 1
ATOM 838 C CA . HIS A 1 108 ? -23.025 -19.068 30.346 1.00 26.94 107 HIS A CA 1
ATOM 839 C C . HIS A 1 108 ? -23.641 -17.718 30.729 1.00 26.42 107 HIS A C 1
ATOM 840 O O . HIS A 1 108 ? -24.430 -17.629 31.694 1.00 26.65 107 HIS A O 1
ATOM 847 N N . LEU A 1 109 ? -23.291 -16.705 29.961 1.00 25.53 108 LEU A N 1
ATOM 848 C CA . LEU A 1 109 ? -23.641 -15.327 30.341 1.00 26.20 108 LEU A CA 1
ATOM 849 C C . LEU A 1 109 ? -25.127 -15.043 30.176 1.00 25.52 108 LEU A C 1
ATOM 850 O O . LEU A 1 109 ? -25.798 -14.612 31.115 1.00 26.20 108 LEU A O 1
ATOM 855 N N . ILE A 1 110 ? -25.668 -15.316 28.991 1.00 25.45 109 ILE A N 1
ATOM 856 C CA . ILE A 1 110 ? -27.104 -15.056 28.795 1.00 25.66 109 ILE A CA 1
ATOM 857 C C . ILE A 1 110 ? -27.980 -15.866 29.792 1.00 27.12 109 ILE A C 1
ATOM 858 O O . ILE A 1 110 ? -28.786 -15.281 30.506 1.00 26.88 109 ILE A O 1
ATOM 863 N N . PRO A 1 111 ? -27.808 -17.194 29.879 1.00 26.84 110 PRO A N 1
ATOM 864 C CA . PRO A 1 111 ? -28.636 -17.937 30.860 1.00 29.03 110 PRO A CA 1
ATOM 865 C C . PRO A 1 111 ? -28.565 -17.433 32.313 1.00 29.40 110 PRO A C 1
ATOM 866 O O . PRO A 1 111 ? -29.578 -17.469 33.008 1.00 29.60 110 PRO A O 1
ATOM 870 N N . ALA A 1 112 ? -27.405 -16.955 32.755 1.00 29.57 111 ALA A N 1
ATOM 871 C CA . ALA A 1 112 ? -27.205 -16.524 34.130 1.00 29.87 111 ALA A CA 1
ATOM 872 C C . ALA A 1 112 ? -27.594 -15.060 34.369 1.00 30.30 111 ALA A C 1
ATOM 873 O O . ALA A 1 112 ? -27.695 -14.614 35.518 1.00 31.78 111 ALA A O 1
ATOM 875 N N . ALA A 1 113 ? -27.880 -14.323 33.302 1.00 28.36 112 ALA A N 1
ATOM 876 C CA . ALA A 1 113 ? -28.180 -12.896 33.401 1.00 29.60 112 ALA A CA 1
ATOM 877 C C . ALA A 1 113 ? -29.527 -12.655 34.070 1.00 30.93 112 ALA A C 1
ATOM 878 O O . ALA A 1 113 ? -30.515 -13.265 33.694 1.00 31.41 112 ALA A O 1
ATOM 880 N N . ASN A 1 114 ? -29.561 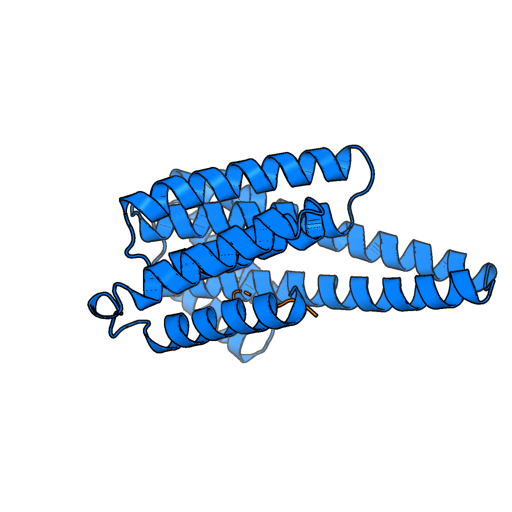-11.795 35.077 1.00 31.65 113 ASN A N 1
ATOM 881 C CA . ASN A 1 114 ? -30.825 -11.568 35.784 1.00 33.74 113 ASN A CA 1
ATOM 882 C C . ASN A 1 114 ? -31.124 -10.099 36.112 1.00 33.56 113 ASN A C 1
ATOM 883 O O . ASN A 1 114 ? -31.944 -9.814 37.014 1.00 35.23 113 ASN A O 1
ATOM 888 N N . THR A 1 115 ? -30.492 -9.175 35.389 1.00 32.93 114 THR A N 1
ATOM 889 C CA . THR A 1 115 ? -30.850 -7.743 35.463 1.00 32.42 114 THR A CA 1
ATOM 890 C C . THR A 1 115 ? -31.108 -7.216 34.055 1.00 32.40 114 THR A C 1
ATOM 891 O O . THR A 1 115 ? -30.597 -7.761 33.049 1.00 30.18 114 THR A O 1
ATOM 895 N N . GLY A 1 116 ? -31.844 -6.118 33.974 1.00 31.34 115 GLY A N 1
ATOM 896 C CA . GLY A 1 116 ? -32.054 -5.450 32.697 1.00 31.02 115 GLY A CA 1
ATOM 897 C C . GLY A 1 116 ? -30.735 -5.048 32.046 1.00 30.64 115 GLY A C 1
ATOM 898 O O . GLY A 1 116 ? -30.515 -5.351 30.863 1.00 28.43 115 GLY A O 1
ATOM 899 N N . GLU A 1 117 ? -29.862 -4.347 32.793 1.00 29.76 116 GLU A N 1
ATOM 900 C CA . GLU A 1 117 ? -28.543 -3.951 32.293 1.00 30.75 116 GLU A CA 1
ATOM 901 C C . GLU A 1 117 ? -27.758 -5.154 31.752 1.00 27.98 116 GLU A C 1
ATOM 902 O O . GLU A 1 117 ? -27.178 -5.071 30.656 1.00 26.21 116 GLU A O 1
ATOM 908 N N . SER A 1 118 ? -27.677 -6.254 32.512 1.00 26.24 117 SER A N 1
ATOM 909 C CA . SER A 1 118 ? -26.753 -7.314 32.084 1.00 27.40 117 SER A CA 1
ATOM 910 C C . SER A 1 118 ? -27.356 -8.032 30.876 1.00 26.32 117 SER A C 1
ATOM 911 O O . SER A 1 118 ? -26.646 -8.322 29.909 1.00 26.48 117 SER A O 1
ATOM 914 N N . LYS A 1 119 ? -28.686 -8.214 30.863 1.00 23.79 118 LYS A N 1
ATOM 915 C CA . LYS A 1 119 ? -29.344 -8.817 29.688 1.00 24.82 118 LYS A CA 1
ATOM 916 C C . LYS A 1 119 ? -29.092 -7.958 28.446 1.00 23.69 118 LYS A C 1
ATOM 917 O O . LYS A 1 119 ? -28.765 -8.470 27.336 1.00 25.41 118 LYS A O 1
ATOM 921 N N . VAL A 1 120 ? -29.261 -6.642 28.569 1.00 23.70 119 VAL A N 1
ATOM 922 C CA . VAL A 1 120 ? -29.055 -5.823 27.333 1.00 22.35 119 VAL A CA 1
ATOM 923 C C . VAL A 1 120 ? -27.575 -5.871 26.921 1.00 24.27 119 VAL A C 1
ATOM 924 O O . VAL A 1 120 ? -27.224 -5.902 25.728 1.00 23.17 119 VAL A O 1
ATOM 928 N N . PHE A 1 121 ? -26.687 -5.843 27.916 1.00 22.20 120 PHE A N 1
ATOM 929 C CA . PHE A 1 121 ? -25.234 -5.878 27.641 1.00 23.31 120 PHE A CA 1
ATOM 930 C C . PHE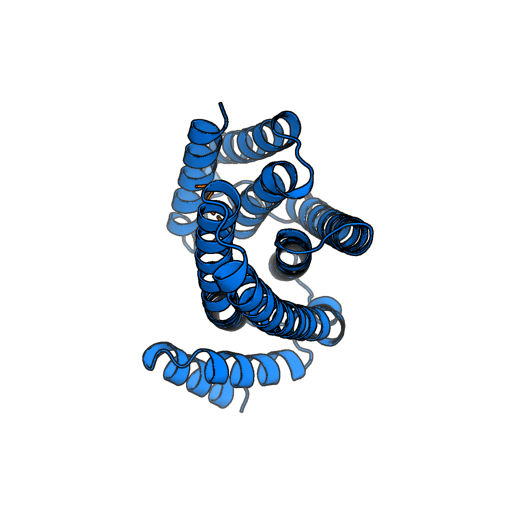 A 1 121 ? -24.890 -7.120 26.838 1.00 22.87 120 PHE A C 1
ATOM 931 O O . PHE A 1 121 ? -24.157 -6.998 25.850 1.00 24.61 120 PHE A O 1
ATOM 939 N N . TYR A 1 122 ? -25.381 -8.284 27.244 1.00 23.59 121 TYR A N 1
ATOM 940 C CA . TYR A 1 122 ? -24.962 -9.516 26.595 1.00 23.64 121 TYR A CA 1
ATOM 941 C C . TYR A 1 122 ? -25.638 -9.702 25.236 1.00 24.98 121 TYR A C 1
ATOM 942 O O . TYR A 1 122 ? -24.997 -10.197 24.306 1.00 26.16 121 TYR A O 1
ATOM 951 N N . TYR A 1 123 ? -26.907 -9.323 25.091 1.00 23.45 122 TYR A N 1
ATOM 952 C CA . TYR A 1 123 ? -27.528 -9.396 23.732 1.00 23.68 122 TYR A CA 1
ATOM 953 C C . TYR A 1 123 ? -26.852 -8.408 22.756 1.00 23.07 122 TYR A C 1
ATOM 954 O O . TYR A 1 123 ? -26.668 -8.714 21.580 1.00 22.80 122 TYR A O 1
ATOM 963 N N . LYS A 1 124 ? -26.523 -7.211 23.235 1.00 23.78 123 LYS A N 1
ATOM 964 C CA . LYS A 1 124 ? -25.724 -6.272 22.443 1.00 23.74 123 LYS A CA 1
ATOM 965 C C . LYS A 1 124 ? -24.360 -6.915 22.017 1.00 25.22 123 LYS A C 1
ATOM 966 O O . LYS A 1 124 ? -23.935 -6.822 20.845 1.00 25.12 123 LYS A O 1
ATOM 972 N N . MET A 1 125 ? -23.692 -7.574 22.959 1.00 25.18 124 MET A N 1
ATOM 973 C CA . MET A 1 125 ? -22.394 -8.209 22.646 1.00 27.32 124 MET A CA 1
ATOM 974 C C . MET A 1 125 ? -22.619 -9.308 21.606 1.00 25.49 124 MET A C 1
ATOM 975 O O . MET A 1 125 ? -21.836 -9.491 20.663 1.00 24.51 124 MET A O 1
ATOM 980 N N . LYS A 1 126 ? -23.712 -10.030 21.748 1.00 24.58 125 LYS A N 1
ATOM 981 C CA . LYS A 1 126 ? -24.055 -11.115 20.835 1.00 23.89 125 LYS A CA 1
ATOM 982 C C . LYS A 1 126 ? -24.267 -10.526 19.417 1.00 23.72 125 LYS A C 1
ATOM 983 O O . LYS A 1 126 ? -23.719 -11.045 18.397 1.00 24.53 125 LYS A O 1
ATOM 989 N N . GLY A 1 127 ? -24.993 -9.396 19.345 1.00 23.19 126 GLY A N 1
ATOM 990 C CA . GLY A 1 127 ? -25.176 -8.662 18.071 1.00 23.99 126 GLY A CA 1
ATOM 991 C C . GLY A 1 127 ? -23.813 -8.218 17.504 1.00 23.86 126 GLY A C 1
ATOM 992 O O . GLY A 1 127 ? -23.579 -8.365 16.285 1.00 24.41 126 GLY A O 1
ATOM 993 N N . ASP A 1 128 ? -22.959 -7.646 18.371 1.00 24.12 127 ASP A N 1
ATOM 994 C CA . ASP A 1 128 ? -21.631 -7.192 17.965 1.00 24.00 127 ASP A CA 1
ATOM 995 C C . ASP A 1 128 ? -20.813 -8.305 17.326 1.00 24.97 127 ASP A C 1
ATOM 996 O O . ASP A 1 128 ? -20.203 -8.064 16.301 1.00 23.72 127 ASP A O 1
ATOM 1001 N N . TYR A 1 129 ? -20.672 -9.446 18.011 1.00 23.89 128 TYR A N 1
ATOM 1002 C CA . TYR A 1 129 ? -19.781 -10.542 17.480 1.00 24.22 128 TYR A CA 1
ATOM 1003 C C . TYR A 1 129 ? -20.359 -11.235 16.242 1.00 24.89 128 TYR A C 1
ATOM 1004 O O . TYR A 1 129 ? -19.591 -11.596 15.324 1.00 24.32 128 TYR A O 1
ATOM 1013 N N . HIS A 1 130 ? -21.677 -11.332 16.129 1.00 23.66 129 HIS A N 1
ATOM 1014 C CA . HIS A 1 130 ? -22.245 -11.725 14.824 1.00 24.00 129 HIS A CA 1
ATOM 1015 C C . HIS A 1 130 ? -22.005 -10.675 13.760 1.00 23.44 129 HIS A C 1
ATOM 1016 O O . HIS A 1 130 ? -21.794 -11.001 12.549 1.00 23.69 129 HIS A O 1
ATOM 1023 N N . ARG A 1 131 ? -22.060 -9.404 14.157 1.00 23.60 130 ARG A N 1
ATOM 1024 C CA . ARG A 1 131 ? -21.723 -8.336 13.206 1.00 24.33 130 ARG A CA 1
ATOM 1025 C C . ARG A 1 131 ? -20.253 -8.450 12.742 1.00 24.70 130 ARG A C 1
ATOM 1026 O O . ARG A 1 131 ? -19.935 -8.274 11.576 1.00 23.86 130 ARG A O 1
ATOM 1034 N N . TYR A 1 132 ? -19.357 -8.774 13.652 1.00 24.13 131 TYR A N 1
ATOM 1035 C CA . TYR A 1 132 ? -17.946 -8.909 13.231 1.00 24.80 131 TYR A CA 1
ATOM 1036 C C . TYR A 1 132 ? -17.776 -10.081 12.244 1.00 26.50 131 TYR A C 1
ATOM 1037 O O . TYR A 1 132 ? -16.987 -9.989 11.290 1.00 26.66 131 TYR A O 1
ATOM 1046 N N . LEU A 1 133 ? -18.515 -11.167 12.481 1.00 26.62 132 LEU A N 1
ATOM 1047 C CA . LEU A 1 133 ? -18.555 -12.269 11.544 1.00 26.19 132 LEU A CA 1
ATOM 1048 C C . LEU A 1 133 ? -19.034 -11.795 10.164 1.00 28.26 132 LEU A C 1
ATOM 1049 O O . LEU A 1 133 ? -18.476 -12.214 9.147 1.00 27.79 132 LEU A O 1
ATOM 1054 N N . ALA A 1 134 ? -20.061 -10.933 10.152 1.00 27.50 133 ALA A N 1
ATOM 1055 C CA . ALA A 1 134 ? -20.671 -10.467 8.912 1.00 27.93 133 ALA A CA 1
ATOM 1056 C C . ALA A 1 134 ? -19.725 -9.509 8.143 1.00 27.67 133 ALA A C 1
ATOM 1057 O O . ALA A 1 134 ? -19.848 -9.387 6.940 1.00 27.67 133 ALA A O 1
ATOM 1059 N N . GLU A 1 135 ? -18.807 -8.833 8.831 1.00 29.54 134 GLU A N 1
ATOM 1060 C CA . GLU A 1 135 ? -17.915 -7.834 8.200 1.00 29.81 134 GLU A CA 1
ATOM 1061 C C . GLU A 1 135 ? -17.095 -8.476 7.079 1.00 30.57 134 GLU A C 1
ATOM 1062 O O . GLU A 1 135 ? -16.859 -7.839 6.062 1.00 31.29 134 GLU A O 1
ATOM 1068 N N . PHE A 1 136 ? -16.622 -9.700 7.290 1.00 30.45 135 PHE A N 1
ATOM 1069 C CA . PHE A 1 136 ? -15.771 -10.405 6.292 1.00 30.62 135 PHE A CA 1
ATOM 1070 C C . PHE A 1 136 ? -16.456 -11.569 5.599 1.00 30.99 135 PHE A C 1
ATOM 1071 O O . PHE A 1 136 ? -15.886 -12.155 4.674 1.00 30.26 135 PHE A O 1
ATOM 1079 N N . ALA A 1 137 ? -17.684 -11.896 6.004 1.00 30.47 136 ALA A N 1
ATOM 1080 C CA . ALA A 1 137 ? -18.371 -13.055 5.460 1.00 32.49 136 ALA A CA 1
ATOM 1081 C C . ALA A 1 137 ? -18.859 -12.661 4.090 1.00 32.23 136 ALA A C 1
ATOM 1082 O O . ALA A 1 137 ? -19.046 -11.455 3.817 1.00 31.50 136 ALA A O 1
ATOM 1084 N N . THR A 1 138 ? -19.013 -13.678 3.247 1.00 34.11 137 THR A N 1
ATOM 1085 C CA . THR A 1 138 ? -19.559 -13.528 1.908 1.00 36.13 137 THR A CA 1
ATOM 1086 C C . THR A 1 138 ? -20.786 -14.429 1.717 1.00 36.65 137 THR A C 1
ATOM 1087 O O . THR A 1 138 ? -20.953 -15.419 2.432 1.00 37.72 137 THR A O 1
ATOM 1091 N N . GLY A 1 139 ? -21.649 -14.055 0.775 1.00 37.79 138 GLY A N 1
ATOM 1092 C CA . GLY A 1 139 ? -22.762 -14.915 0.333 1.00 38.26 138 GLY A CA 1
ATOM 1093 C C . GLY A 1 139 ? -23.637 -15.338 1.499 1.00 38.79 138 GLY A C 1
ATOM 1094 O O . GLY A 1 139 ? -23.928 -14.525 2.373 1.00 38.97 138 GLY A O 1
ATOM 1095 N N . ASN A 1 140 ? -24.030 -16.607 1.524 1.00 38.55 139 ASN A N 1
ATOM 1096 C CA . ASN A 1 140 ? -24.950 -17.114 2.560 1.00 38.39 139 ASN A CA 1
ATOM 1097 C C . ASN A 1 140 ? -24.439 -16.933 3.989 1.00 37.45 139 ASN A C 1
ATOM 1098 O O . ASN A 1 140 ? -25.248 -16.676 4.888 1.00 36.48 139 ASN A O 1
ATOM 1103 N N . ASP A 1 141 ? -23.119 -17.081 4.202 1.00 36.28 140 ASP A N 1
ATOM 1104 C CA . ASP A 1 141 ? -22.553 -16.934 5.552 1.00 35.39 140 ASP A CA 1
ATOM 1105 C C . ASP A 1 141 ? -22.813 -15.520 6.053 1.00 33.59 140 ASP A C 1
ATOM 1106 O O . ASP A 1 141 ? -23.034 -15.322 7.246 1.00 33.27 140 ASP A O 1
ATOM 1111 N N . ARG A 1 142 ? -22.741 -14.557 5.148 1.00 31.46 141 ARG A N 1
ATOM 1112 C CA . ARG A 1 142 ? -22.954 -13.155 5.527 1.00 31.94 141 ARG A CA 1
ATOM 1113 C C . ARG A 1 142 ? -24.435 -12.955 5.869 1.00 31.00 141 ARG A C 1
ATOM 1114 O O . ARG A 1 142 ? -24.764 -12.283 6.831 1.00 30.59 141 ARG A O 1
ATOM 1122 N N . LYS A 1 143 ? -25.324 -13.526 5.042 1.00 30.75 142 LYS A N 1
ATOM 1123 C CA . LYS A 1 143 ? -26.740 -13.432 5.317 1.00 30.89 142 LYS A CA 1
ATOM 1124 C C . LYS A 1 143 ? -27.019 -14.022 6.687 1.00 30.62 142 LYS A C 1
ATOM 1125 O O . LYS A 1 143 ? -27.713 -13.366 7.491 1.00 30.87 142 LYS A O 1
ATOM 1131 N N . GLU A 1 144 ? -26.479 -15.220 6.972 1.00 28.69 143 GLU A N 1
ATOM 1132 C CA . GLU A 1 144 ? -26.702 -15.865 8.286 1.00 29.85 143 GLU A CA 1
ATOM 1133 C C . GLU A 1 144 ? -26.183 -15.021 9.450 1.00 29.15 143 GLU A C 1
ATOM 1134 O O . GLU A 1 144 ? -26.885 -14.855 10.468 1.00 28.55 143 GLU A O 1
ATOM 1136 N N . ALA A 1 145 ? -24.973 -14.472 9.313 1.00 28.91 144 ALA A N 1
ATOM 1137 C CA . ALA A 1 145 ? -24.398 -13.713 10.419 1.00 28.87 144 ALA A CA 1
ATOM 1138 C C . ALA A 1 145 ? -25.235 -12.442 10.586 1.00 27.61 144 ALA A C 1
ATOM 1139 O O . ALA A 1 145 ? -25.539 -12.018 11.709 1.00 26.07 144 ALA A O 1
ATOM 1141 N N . ALA A 1 146 ? -25.713 -11.884 9.476 1.00 26.76 145 ALA A N 1
ATOM 1142 C CA . ALA A 1 146 ? -26.487 -10.617 9.580 1.00 26.56 145 ALA A CA 1
ATOM 1143 C C . ALA A 1 146 ? -27.830 -10.881 10.257 1.00 26.00 145 ALA A C 1
ATOM 1144 O O . ALA A 1 146 ? -28.302 -10.046 11.031 1.00 25.97 145 ALA A O 1
ATOM 1146 N N . GLU A 1 147 ? -28.484 -12.005 9.896 1.00 26.99 146 GLU A N 1
ATOM 1147 C CA . GLU A 1 147 ? -29.766 -12.417 10.547 1.00 26.27 146 GLU A CA 1
ATOM 1148 C C . GLU A 1 147 ? -29.567 -12.650 12.072 1.00 27.52 146 GLU A C 1
ATOM 1149 O O . GLU A 1 147 ? -30.366 -12.174 12.902 1.00 27.12 146 GLU A O 1
ATOM 1151 N N . ASN A 1 148 ? -28.504 -13.369 12.447 1.00 26.72 147 ASN A N 1
ATOM 1152 C CA . ASN A 1 148 ? -28.242 -13.606 13.851 1.00 26.62 147 ASN A CA 1
ATOM 1153 C C . ASN A 1 148 ? -27.948 -12.275 14.576 1.00 25.95 147 ASN A C 1
ATOM 1154 O O . ASN A 1 148 ? -28.320 -12.107 15.734 1.00 25.46 147 ASN A O 1
ATOM 1159 N N . SER A 1 149 ? -27.134 -11.406 13.971 1.00 25.14 148 SER A N 1
ATOM 1160 C CA . SER A 1 149 ? -26.803 -10.080 14.583 1.00 24.80 148 SER A CA 1
ATOM 1161 C C . SER A 1 149 ? -28.111 -9.293 14.737 1.00 26.39 148 SER A C 1
ATOM 1162 O O . SER A 1 149 ? -28.392 -8.708 15.799 1.00 25.92 148 SER A O 1
ATOM 1165 N N . LEU A 1 150 ? -28.923 -9.262 13.686 1.00 25.77 149 LEU A N 1
ATOM 1166 C CA . LEU A 1 150 ? -30.196 -8.505 13.760 1.00 26.16 149 LEU A CA 1
ATOM 1167 C C . LEU A 1 150 ? -31.090 -9.015 14.890 1.00 26.05 149 LEU A C 1
ATOM 1168 O O . LEU A 1 150 ? -31.591 -8.226 15.686 1.00 26.98 149 LEU A O 1
ATOM 1173 N N . VAL A 1 151 ? -31.316 -10.325 14.953 1.00 25.89 150 VAL A N 1
ATOM 1174 C CA . VAL A 1 151 ? -32.103 -10.891 16.040 1.00 24.64 150 VAL A CA 1
ATOM 1175 C C . VAL A 1 151 ? -31.590 -10.498 17.408 1.00 24.98 150 VAL A C 1
ATOM 1176 O O . VAL A 1 151 ? -32.380 -10.078 18.291 1.00 23.87 150 VAL A O 1
ATOM 1180 N N . ALA A 1 152 ? -30.253 -10.523 17.551 1.00 23.29 151 ALA A N 1
ATOM 1181 C CA . ALA A 1 152 ? -29.646 -10.217 18.867 1.00 22.90 151 ALA A CA 1
ATOM 1182 C C . ALA A 1 152 ? -29.834 -8.720 19.203 1.00 22.76 151 ALA A C 1
ATOM 1183 O O . ALA A 1 152 ? -30.265 -8.347 20.342 1.00 23.65 151 ALA A O 1
ATOM 1185 N N . TYR A 1 153 ? -29.583 -7.858 18.226 1.00 21.99 152 TYR A N 1
ATOM 1186 C CA . TYR A 1 153 ? -29.740 -6.419 18.498 1.00 22.92 152 TYR A CA 1
ATOM 1187 C C . TYR A 1 153 ? -31.227 -6.072 18.794 1.00 24.44 152 TYR A C 1
ATOM 1188 O O . TYR A 1 153 ? -31.522 -5.176 19.584 1.00 22.97 152 TYR A O 1
ATOM 1197 N N . LYS A 1 154 ? -32.146 -6.761 18.115 1.00 23.90 153 LYS A N 1
ATOM 1198 C CA . LYS A 1 154 ? -33.584 -6.540 18.428 1.00 24.18 153 LYS A CA 1
ATOM 1199 C C . LYS A 1 154 ? -33.948 -6.959 19.840 1.00 24.66 153 LYS A C 1
ATOM 1200 O O . LYS A 1 154 ? -34.713 -6.242 20.486 1.00 24.13 153 LYS A O 1
ATOM 1206 N N . ALA A 1 155 ? -33.387 -8.076 20.320 1.00 25.09 154 ALA A N 1
ATOM 1207 C CA . ALA A 1 155 ? -33.726 -8.632 21.659 1.00 24.75 154 ALA A CA 1
ATOM 1208 C C . ALA A 1 155 ? -33.157 -7.664 22.686 1.00 24.33 154 ALA A C 1
ATOM 1209 O O . ALA A 1 155 ? -33.844 -7.278 23.643 1.00 23.44 154 ALA A O 1
ATOM 1211 N N . ALA A 1 156 ? -31.947 -7.176 22.436 1.00 23.20 155 ALA A N 1
ATOM 1212 C CA . ALA A 1 156 ? -31.326 -6.212 23.337 1.00 21.83 155 ALA A CA 1
ATOM 1213 C C . ALA A 1 156 ? -32.143 -4.904 23.340 1.00 23.33 155 ALA A C 1
ATOM 1214 O O . ALA A 1 156 ? -32.287 -4.251 24.380 1.00 23.76 155 ALA A O 1
ATOM 1216 N N . SER A 1 157 ? -32.667 -4.524 22.174 1.00 23.00 156 SER A N 1
ATOM 1217 C CA . SER A 1 157 ? -33.354 -3.178 22.051 1.00 23.36 156 SER A CA 1
ATOM 1218 C C . SER A 1 157 ? -34.713 -3.253 22.788 1.00 22.97 156 SER A C 1
ATOM 1219 O O . SER A 1 157 ? -35.123 -2.291 23.433 1.00 23.02 156 SER A O 1
ATOM 1222 N N . ASP A 1 158 ? -35.373 -4.397 22.705 1.00 23.30 157 ASP A N 1
ATOM 1223 C CA . ASP A 1 158 ? -36.669 -4.667 23.428 1.00 24.81 157 ASP A CA 1
ATOM 1224 C C . ASP A 1 158 ? -36.452 -4.460 24.919 1.00 25.76 157 ASP A C 1
ATOM 1225 O O . ASP A 1 158 ? -37.158 -3.629 25.555 1.00 27.01 157 ASP A O 1
ATOM 1230 N N . ILE A 1 159 ? -35.447 -5.136 25.480 1.00 24.45 158 ILE A N 1
ATOM 1231 C CA . ILE A 1 159 ? -35.194 -5.025 26.918 1.00 25.73 158 ILE A CA 1
ATOM 1232 C C . ILE A 1 159 ? -34.758 -3.629 27.278 1.00 25.44 158 ILE A C 1
ATOM 1233 O O . ILE A 1 159 ? -35.177 -3.122 28.348 1.00 24.20 158 ILE A O 1
ATOM 1238 N N . ALA A 1 160 ? -33.918 -3.020 26.420 1.00 24.73 159 ALA A N 1
ATOM 1239 C CA . ALA A 1 160 ? -33.377 -1.651 26.692 1.00 23.59 159 ALA A CA 1
ATOM 1240 C C . ALA A 1 160 ? -34.524 -0.648 26.798 1.00 24.38 159 ALA A C 1
ATOM 1241 O O . ALA A 1 160 ? -34.503 0.224 27.644 1.00 23.00 159 ALA A O 1
ATOM 1243 N N . MET A 1 161 ? -35.504 -0.748 25.899 1.00 23.85 160 MET A N 1
ATOM 1244 C CA . MET A 1 161 ? -36.564 0.254 25.833 1.00 26.28 160 MET A CA 1
ATOM 1245 C C . MET A 1 161 ? -37.476 0.127 27.036 1.00 25.65 160 MET A C 1
ATOM 1246 O O . MET A 1 161 ? -38.075 1.111 27.442 1.00 26.86 160 MET A O 1
ATOM 1251 N N . THR A 1 162 ? -37.590 -1.071 27.584 1.00 25.06 161 THR A N 1
ATOM 1252 C CA . THR A 1 162 ? -38.462 -1.256 28.743 1.00 27.02 161 THR A CA 1
ATOM 1253 C C . THR A 1 162 ? -37.757 -1.064 30.087 1.00 27.59 161 THR A C 1
ATOM 1254 O O . THR A 1 162 ? -38.425 -0.646 31.040 1.00 28.39 161 THR A O 1
ATOM 1258 N N . GLU A 1 163 ? -36.455 -1.350 30.154 1.00 25.88 162 GLU A N 1
ATOM 1259 C CA . GLU A 1 163 ? -35.720 -1.406 31.420 1.00 27.39 162 GLU A CA 1
ATOM 1260 C C . GLU A 1 163 ? -34.689 -0.319 31.652 1.00 27.09 162 GLU A C 1
ATOM 1261 O O . GLU A 1 163 ? -34.298 -0.125 32.800 1.00 26.38 162 GLU A O 1
ATOM 1267 N N . LEU A 1 164 ? -34.182 0.350 30.595 1.00 24.58 163 LEU A N 1
ATOM 1268 C CA . LEU A 1 164 ? -33.117 1.313 30.783 1.00 23.27 163 LEU A CA 1
ATOM 1269 C C . LEU A 1 164 ? -33.541 2.686 30.305 1.00 23.46 163 LEU A C 1
ATOM 1270 O O . LEU A 1 164 ? -34.291 2.770 29.345 1.00 23.24 163 LEU A O 1
ATOM 1275 N N . PRO A 1 165 ? -33.097 3.759 30.990 1.00 24.27 164 PRO A N 1
ATOM 1276 C CA . PRO A 1 165 ? -33.434 5.087 30.468 1.00 23.66 164 PRO A CA 1
ATOM 1277 C C . PRO A 1 165 ? -32.697 5.360 29.169 1.00 23.82 164 PRO A C 1
ATOM 1278 O O . PRO A 1 165 ? -31.656 4.741 28.896 1.00 23.21 164 PRO A O 1
ATOM 1282 N N . PRO A 1 166 ? -33.235 6.275 28.342 1.00 24.74 165 PRO A N 1
ATOM 1283 C CA . PRO A 1 166 ? -32.590 6.554 27.031 1.00 25.81 165 PRO A CA 1
ATOM 1284 C C . PRO A 1 166 ? -31.197 7.124 27.128 1.00 25.55 165 PRO A C 1
ATOM 1285 O O . PRO A 1 166 ? -30.459 7.072 26.138 1.00 26.72 165 PRO A O 1
ATOM 1289 N N . THR A 1 167 ? -30.801 7.644 28.301 1.00 25.49 166 THR A N 1
ATOM 1290 C CA . THR A 1 167 ? -29.430 8.098 28.536 1.00 26.24 166 THR A CA 1
ATOM 1291 C C . THR A 1 167 ? -28.448 7.022 29.001 1.00 26.78 166 THR A C 1
ATOM 1292 O O . THR A 1 167 ? -27.227 7.298 29.090 1.00 26.56 166 THR A O 1
ATOM 1296 N N . HIS A 1 168 ? -28.928 5.798 29.297 1.00 25.74 167 HIS A N 1
ATOM 1297 C CA . HIS A 1 168 ? -28.051 4.780 29.827 1.00 24.82 167 HIS A CA 1
ATOM 1298 C C . HIS A 1 168 ? -26.945 4.415 28.806 1.00 25.52 167 HIS A C 1
ATOM 1299 O O . HIS A 1 168 ? -27.254 4.213 27.673 1.00 23.02 167 HIS A O 1
ATOM 1306 N N . PRO A 1 169 ? -25.660 4.342 29.218 1.00 25.50 168 PRO A N 1
ATOM 1307 C CA . PRO A 1 169 ? -24.608 4.117 28.248 1.00 25.60 168 PRO A CA 1
ATOM 1308 C C . PRO A 1 169 ? -24.769 2.792 27.537 1.00 24.33 168 PRO A C 1
ATOM 1309 O O . PRO A 1 169 ? -24.279 2.603 26.402 1.00 26.17 168 PRO A O 1
ATOM 1313 N N . ILE A 1 170 ? -25.343 1.788 28.205 1.00 24.76 169 ILE A N 1
ATOM 1314 C CA . ILE A 1 170 ? -25.456 0.516 27.523 1.00 24.67 169 ILE A CA 1
ATOM 1315 C C . ILE A 1 170 ? -26.500 0.650 26.419 1.00 24.36 169 ILE A C 1
ATOM 1316 O O . ILE A 1 170 ? -26.328 0.154 25.317 1.00 25.84 169 ILE A O 1
ATOM 1321 N N . ARG A 1 171 ? -27.614 1.298 26.759 1.00 25.30 170 ARG A N 1
ATOM 1322 C CA . ARG A 1 171 ? -28.645 1.613 25.743 1.00 23.66 170 ARG A CA 1
ATOM 1323 C C . ARG A 1 171 ? -28.172 2.493 24.567 1.00 23.61 170 ARG A C 1
ATOM 1324 O O . ARG A 1 171 ? -28.466 2.184 23.379 1.00 24.51 170 ARG A O 1
ATOM 1332 N N . LEU A 1 172 ? -27.469 3.580 24.865 1.00 23.34 171 LEU A N 1
ATOM 1333 C CA . LEU A 1 172 ? -26.863 4.386 23.841 1.00 23.78 171 LEU A CA 1
ATOM 1334 C C . LEU A 1 172 ? -25.812 3.632 22.992 1.00 24.68 171 LEU A C 1
ATOM 1335 O O . LEU A 1 172 ? -25.808 3.773 21.780 1.00 23.74 171 LEU A O 1
ATOM 1340 N N . GLY A 1 173 ? 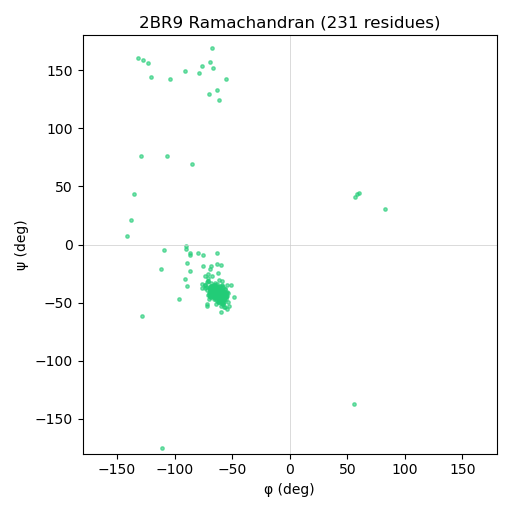-24.915 2.886 23.632 1.00 24.36 172 GLY A N 1
ATOM 1341 C CA . GLY A 1 173 ? -23.933 2.036 22.901 1.00 24.96 172 GLY A CA 1
ATOM 1342 C C . GLY A 1 173 ? -24.609 1.023 22.000 1.00 25.35 172 GLY A C 1
ATOM 1343 O O . GLY A 1 173 ? -24.181 0.804 20.856 1.00 25.62 172 GLY A O 1
ATOM 1344 N N . LEU A 1 174 ? -25.720 0.443 22.487 1.00 24.56 173 LEU A N 1
ATOM 1345 C CA . LEU A 1 174 ? -26.529 -0.489 21.721 1.00 23.69 173 LEU A CA 1
ATOM 1346 C C . LEU A 1 174 ? -27.062 0.275 20.484 1.00 24.57 173 LEU A C 1
ATOM 1347 O O . LEU A 1 174 ? -26.882 -0.182 19.371 1.00 25.31 173 LEU A O 1
ATOM 1352 N N . ALA A 1 175 ? -27.631 1.469 20.677 1.00 23.53 174 ALA A N 1
ATOM 1353 C CA . ALA A 1 175 ? -28.154 2.266 19.534 1.00 23.52 174 ALA A CA 1
ATOM 1354 C C . ALA A 1 175 ? -27.057 2.586 18.504 1.00 23.62 174 ALA A C 1
ATOM 1355 O O . ALA A 1 175 ? -27.297 2.459 17.302 1.00 23.03 174 ALA A O 1
ATOM 1357 N N . LEU A 1 176 ? -25.876 2.954 19.002 1.00 22.70 175 LEU A N 1
ATOM 1358 C CA . LEU A 1 176 ? -24.742 3.293 18.152 1.00 22.47 175 LEU A CA 1
ATOM 1359 C C . LEU A 1 176 ? -24.349 2.070 17.318 1.00 23.88 175 LEU A C 1
ATOM 1360 O O . LEU A 1 176 ? -24.187 2.163 16.131 1.00 24.93 175 LEU A O 1
ATOM 1365 N N . ASN A 1 177 ? -24.193 0.927 17.968 1.00 22.46 176 ASN A N 1
ATOM 1366 C CA . ASN A 1 177 ? -23.728 -0.288 17.279 1.00 23.75 176 ASN A CA 1
ATOM 1367 C C . ASN A 1 177 ? -24.773 -0.830 16.288 1.00 22.97 176 ASN A C 1
ATOM 1368 O O . ASN A 1 177 ? -24.444 -1.312 15.197 1.00 24.04 176 ASN A O 1
ATOM 1373 N N . PHE A 1 178 ? -26.045 -0.736 16.653 1.00 24.57 177 PHE A N 1
ATOM 1374 C CA . PHE A 1 178 ? -27.135 -1.206 15.819 1.00 22.53 177 PHE A CA 1
ATOM 1375 C C . PHE A 1 178 ? -27.241 -0.288 14.593 1.00 22.33 177 PHE A C 1
ATOM 1376 O O . PHE A 1 178 ? -27.487 -0.739 13.481 1.00 21.61 177 PHE A O 1
ATOM 1384 N N . SER A 1 179 ? -27.044 1.009 14.778 1.00 22.42 178 SER A N 1
ATOM 1385 C CA . SER A 1 179 ? -27.050 1.914 13.625 1.00 24.17 178 SER A CA 1
ATOM 1386 C C . SER A 1 179 ? -25.863 1.601 12.716 1.00 23.82 178 SER A C 1
ATOM 1387 O O . SER A 1 179 ? -26.042 1.540 11.492 1.00 24.51 178 SER A O 1
ATOM 1390 N N . VAL A 1 180 ? -24.683 1.315 13.272 1.00 24.41 179 VAL A N 1
ATOM 1391 C CA . VAL A 1 180 ? -23.517 0.873 12.443 1.00 24.18 179 VAL A CA 1
ATOM 1392 C C . VAL A 1 180 ? -23.850 -0.417 11.728 1.00 24.57 179 VAL A C 1
ATOM 1393 O O . VAL A 1 180 ? -23.515 -0.585 10.537 1.00 25.63 179 VAL A O 1
ATOM 1397 N N . PHE A 1 181 ? -24.511 -1.320 12.433 1.00 23.28 180 PHE A N 1
ATOM 1398 C CA . PHE A 1 181 ? -25.008 -2.532 11.761 1.00 22.94 180 PHE A CA 1
ATOM 1399 C C . PHE A 1 181 ? -25.858 -2.246 10.493 1.00 24.66 180 PHE A C 1
ATOM 1400 O O . PHE A 1 181 ? -25.582 -2.794 9.414 1.00 26.62 180 PHE A O 1
ATOM 1408 N N . TYR A 1 182 ? -26.888 -1.404 10.625 1.00 25.21 181 TYR A N 1
ATOM 1409 C CA . TYR A 1 182 ? -27.768 -1.049 9.479 1.00 27.48 181 TYR A CA 1
ATOM 1410 C C . TYR A 1 182 ? -26.925 -0.454 8.349 1.00 28.23 181 TYR A C 1
ATOM 1411 O O . TYR A 1 182 ? -27.199 -0.728 7.184 1.00 29.93 181 TYR A O 1
ATOM 1420 N N . TYR A 1 183 ? -25.946 0.395 8.706 1.00 28.23 182 TYR A N 1
ATOM 1421 C CA . TYR A 1 183 ? -25.152 1.099 7.707 1.00 30.05 182 TYR A CA 1
ATOM 1422 C C . TYR A 1 183 ? -24.169 0.165 6.978 1.00 30.18 182 TYR A C 1
ATOM 1423 O O . TYR A 1 183 ? -24.206 0.066 5.750 1.00 31.99 182 TYR A O 1
ATOM 1432 N N . GLU A 1 184 ? -23.379 -0.589 7.738 1.00 29.30 183 GLU A N 1
ATOM 1433 C CA . GLU A 1 184 ? -22.252 -1.342 7.193 1.00 30.89 183 GLU A CA 1
ATOM 1434 C C . GLU A 1 184 ? -22.649 -2.725 6.755 1.00 29.92 183 GLU A C 1
ATOM 1435 O O . GLU A 1 184 ? -22.058 -3.223 5.807 1.00 30.77 183 GLU A O 1
ATOM 1441 N N . ILE A 1 185 ? -23.568 -3.373 7.464 1.00 29.83 184 ILE A N 1
ATOM 1442 C CA . ILE A 1 185 ? -23.977 -4.742 7.079 1.00 30.04 184 ILE A CA 1
ATOM 1443 C C . ILE A 1 185 ? -25.231 -4.771 6.232 1.00 31.61 184 ILE A C 1
ATOM 1444 O O . ILE A 1 185 ? -25.295 -5.504 5.231 1.00 31.57 184 ILE A O 1
ATOM 1449 N N . LEU A 1 186 ? -26.273 -4.037 6.627 1.00 31.50 185 LEU A N 1
ATOM 1450 C CA . LEU A 1 186 ? -27.520 -4.138 5.890 1.00 32.62 185 LEU A CA 1
ATOM 1451 C C . LEU A 1 186 ? -27.605 -3.127 4.741 1.00 33.55 185 LEU A C 1
ATOM 1452 O O . LEU A 1 186 ? -28.592 -3.084 4.019 1.00 33.56 185 LEU A O 1
ATOM 1457 N N . ASN A 1 187 ? -26.559 -2.309 4.603 1.00 34.50 186 ASN A N 1
ATOM 1458 C CA . ASN A 1 187 ? -26.479 -1.365 3.528 1.00 35.77 186 ASN A CA 1
ATOM 1459 C C . ASN A 1 187 ? -27.678 -0.396 3.540 1.00 35.65 186 ASN A C 1
ATOM 1460 O O . ASN A 1 187 ? -28.312 -0.102 2.506 1.00 34.12 186 ASN A O 1
ATOM 1465 N N . SER A 1 188 ? -28.035 0.080 4.724 1.00 32.85 187 SER A N 1
ATOM 1466 C CA . SER A 1 188 ? -29.262 0.826 4.842 1.00 33.49 187 SER A CA 1
ATOM 1467 C C . SER A 1 188 ? -29.008 2.171 5.559 1.00 33.97 187 SER A C 1
ATOM 1468 O O . SER A 1 188 ? -29.327 2.283 6.730 1.00 32.85 187 SER A O 1
ATOM 1473 N N . PRO A 1 189 ? -28.418 3.180 4.867 1.00 34.61 188 PRO A N 1
ATOM 1474 C CA . PRO A 1 189 ? -28.133 4.482 5.540 1.00 34.40 188 PRO A CA 1
ATOM 1475 C C . PRO A 1 189 ? -29.366 5.177 6.113 1.00 33.66 188 PRO A C 1
ATOM 1476 O O . PRO A 1 189 ? -29.277 5.849 7.152 1.00 33.51 188 PRO A O 1
ATOM 1480 N N . ASP A 1 190 ? -30.506 5.053 5.440 1.00 32.78 189 ASP A N 1
ATOM 1481 C CA . ASP A 1 190 ? -31.761 5.596 5.946 1.00 31.35 189 ASP A CA 1
ATOM 1482 C C . ASP A 1 190 ? -32.074 5.088 7.353 1.00 30.70 189 ASP A C 1
ATOM 1483 O O . ASP A 1 190 ? -32.285 5.884 8.298 1.00 30.13 189 ASP A O 1
ATOM 1485 N N . ARG A 1 191 ? -32.098 3.764 7.501 1.00 29.36 190 ARG A N 1
ATOM 1486 C CA . ARG A 1 191 ? -32.415 3.140 8.786 1.00 28.87 190 ARG A CA 1
ATOM 1487 C C . ARG A 1 191 ? -31.326 3.446 9.798 1.00 28.45 190 ARG A C 1
ATOM 1488 O O . ARG A 1 191 ? -31.635 3.739 10.946 1.00 25.93 190 ARG A O 1
ATOM 1496 N N . ALA A 1 192 ? -30.078 3.465 9.347 1.00 26.25 191 ALA A N 1
ATOM 1497 C CA . ALA A 1 192 ? -28.981 3.776 10.279 1.00 26.04 191 ALA A CA 1
ATOM 1498 C C . ALA A 1 192 ? -29.137 5.190 10.829 1.00 26.50 191 ALA A C 1
ATOM 1499 O O . ALA A 1 192 ? -28.984 5.416 12.046 1.00 25.70 191 ALA A O 1
ATOM 1501 N N . CYS A 1 193 ? -29.363 6.165 9.955 1.00 26.40 192 CYS A N 1
ATOM 1502 C CA . CYS A 1 193 ? -29.460 7.554 10.426 1.00 27.38 192 CYS A CA 1
ATOM 1503 C C . CYS A 1 193 ? -30.686 7.720 11.310 1.00 26.90 192 CYS A C 1
ATOM 1504 O O . CYS A 1 193 ? -30.645 8.479 12.315 1.00 27.71 192 CYS A O 1
ATOM 1507 N N . ARG A 1 194 ? -31.782 7.040 10.975 1.00 24.85 193 ARG A N 1
ATOM 1508 C CA . ARG A 1 194 ? -33.019 7.206 11.757 1.00 25.40 193 ARG A CA 1
ATOM 1509 C C . ARG A 1 194 ? -32.806 6.692 13.204 1.00 24.84 193 ARG A C 1
ATOM 1510 O O . ARG A 1 194 ? -33.259 7.330 14.171 1.00 25.23 193 ARG A O 1
ATOM 1512 N N . LEU A 1 195 ? -32.172 5.521 13.324 1.00 24.43 194 LEU A N 1
ATOM 1513 C CA . LEU A 1 195 ? -31.966 4.925 14.643 1.00 25.11 194 LEU A CA 1
ATOM 1514 C C . LEU A 1 195 ? -31.029 5.797 15.460 1.00 25.63 194 LEU A C 1
ATOM 1515 O O . LEU A 1 195 ? -31.318 6.095 16.613 1.00 25.38 194 LEU A O 1
ATOM 1520 N N . ALA A 1 196 ? -29.915 6.221 14.851 1.00 24.47 195 ALA A N 1
ATOM 1521 C CA . ALA A 1 196 ? -28.909 7.001 15.556 1.00 24.69 195 ALA A CA 1
ATOM 1522 C C . ALA A 1 196 ? -29.544 8.342 15.953 1.00 23.68 195 ALA A C 1
ATOM 1523 O O . ALA A 1 196 ? -29.422 8.772 17.117 1.00 24.06 195 ALA A O 1
ATOM 1525 N N . LYS A 1 197 ? -30.264 8.995 15.045 1.00 23.91 196 LYS A N 1
ATOM 1526 C CA . LYS A 1 197 ? -30.904 10.281 15.413 1.00 23.92 196 LYS A CA 1
ATOM 1527 C C . LYS A 1 197 ? -31.973 10.113 16.499 1.00 24.36 196 LYS A C 1
ATOM 1528 O O . LYS A 1 197 ? -32.041 10.909 17.430 1.00 23.27 196 LYS A O 1
ATOM 1534 N N . ALA A 1 198 ? -32.756 9.027 16.440 1.00 24.37 197 ALA A N 1
ATOM 1535 C CA . ALA A 1 198 ? -33.825 8.776 17.410 1.00 23.40 197 ALA A CA 1
ATOM 1536 C C . ALA A 1 198 ? -33.192 8.588 18.797 1.00 24.10 197 ALA A C 1
ATOM 1537 O O . ALA A 1 198 ? -33.704 9.172 19.775 1.00 23.23 197 ALA A O 1
ATOM 1539 N N . ALA A 1 199 ? -32.146 7.756 18.856 1.00 22.63 198 ALA A N 1
ATOM 1540 C CA . ALA A 1 199 ? -31.458 7.450 20.158 1.00 22.41 198 ALA A CA 1
ATOM 1541 C C . ALA A 1 199 ? -30.895 8.737 20.772 1.00 23.89 198 ALA A C 1
ATOM 1542 O O . ALA A 1 199 ? -31.008 8.955 21.992 1.00 22.96 198 ALA A O 1
ATOM 1544 N N . PHE A 1 200 ? -30.236 9.539 19.928 1.00 22.76 199 PHE A N 1
ATOM 1545 C CA . PHE A 1 200 ? -29.702 10.847 20.357 1.00 23.85 199 PHE A CA 1
ATOM 1546 C C . PHE A 1 200 ? -30.780 11.787 20.894 1.00 22.60 199 PHE A C 1
ATOM 1547 O O . PHE A 1 200 ? -30.701 12.306 22.000 1.00 22.68 199 PHE A O 1
ATOM 1555 N N . ASP A 1 201 ? -31.856 11.974 20.127 1.00 21.46 200 ASP A N 1
ATOM 1556 C CA . ASP A 1 201 ? -32.920 12.887 20.522 1.00 22.55 200 ASP A CA 1
ATOM 1557 C C . ASP A 1 201 ? -33.610 12.395 21.781 1.00 21.30 200 ASP A C 1
ATOM 1558 O O . ASP A 1 201 ? -34.043 13.209 22.547 1.00 21.07 200 ASP A O 1
ATOM 1563 N N . ASP A 1 202 ? -33.722 11.068 21.968 1.00 21.75 201 ASP A N 1
ATOM 1564 C CA . ASP A 1 202 ? -34.437 10.528 23.145 1.00 21.47 201 ASP A CA 1
ATOM 1565 C C . ASP A 1 202 ? -33.608 10.826 24.376 1.00 21.59 201 ASP A C 1
ATOM 1566 O O . ASP A 1 202 ? -34.158 11.129 25.421 1.00 21.65 201 ASP A O 1
ATOM 1571 N N . ALA A 1 203 ? -32.290 10.720 24.248 1.00 20.71 202 ALA A N 1
ATOM 1572 C CA . ALA A 1 203 ? -31.387 11.096 25.373 1.00 20.61 202 ALA A CA 1
ATOM 1573 C C . ALA A 1 203 ? -31.436 12.572 25.675 1.00 21.46 202 ALA A C 1
ATOM 1574 O O . ALA A 1 203 ? -31.532 12.960 26.843 1.00 22.28 202 ALA A O 1
ATOM 1576 N N . ILE A 1 204 ? -31.389 13.418 24.637 1.00 20.51 203 ILE A N 1
ATOM 1577 C CA . ILE A 1 204 ? -31.459 14.888 24.849 1.00 22.34 203 ILE A CA 1
ATOM 1578 C C . ILE A 1 204 ? -32.735 15.232 25.663 1.00 22.32 203 ILE A C 1
ATOM 1579 O O . ILE A 1 204 ? -32.719 16.077 26.594 1.00 23.77 203 ILE A O 1
ATOM 1584 N N . ALA A 1 205 ? -33.846 14.553 25.339 1.00 22.45 204 ALA A N 1
ATOM 1585 C CA . ALA A 1 205 ? -35.150 14.846 25.938 1.00 23.86 204 ALA A CA 1
ATOM 1586 C C . ALA A 1 205 ? -35.224 14.485 27.411 1.00 24.90 204 ALA A C 1
ATOM 1587 O O . ALA A 1 205 ? -36.095 14.975 28.112 1.00 25.03 204 ALA A O 1
ATOM 1589 N N . GLU A 1 206 ? -34.315 13.640 27.881 1.00 26.21 205 GLU A N 1
ATOM 1590 C CA . GLU A 1 206 ? -34.419 13.099 29.251 1.00 29.11 205 GLU A CA 1
ATOM 1591 C C . GLU A 1 206 ? -33.068 13.162 29.934 1.00 29.46 205 GLU A C 1
ATOM 1592 O O . GLU A 1 206 ? -32.616 12.189 30.569 1.00 28.90 205 GLU A O 1
ATOM 1598 N N . LEU A 1 207 ? -32.398 14.289 29.757 1.00 28.70 206 LEU A N 1
ATOM 1599 C CA . LEU A 1 207 ? -31.048 14.376 30.242 1.00 31.84 206 LEU A CA 1
ATOM 1600 C C . LEU A 1 207 ? -30.978 14.221 31.757 1.00 33.19 206 LEU A C 1
ATOM 1601 O O . LEU A 1 207 ? -29.950 13.793 32.266 1.00 34.31 206 LEU A O 1
ATOM 1606 N N . ASP A 1 208 ? -32.075 14.526 32.455 1.00 34.68 207 ASP A N 1
ATOM 1607 C CA . ASP A 1 208 ? -32.183 14.314 33.924 1.00 35.90 207 ASP A CA 1
ATOM 1608 C C . ASP A 1 208 ? -32.097 12.843 34.376 1.00 35.01 207 ASP A C 1
ATOM 1609 O O . ASP A 1 208 ? -32.025 12.573 35.591 1.00 34.09 207 ASP A O 1
ATOM 1614 N N . THR A 1 209 ? -32.090 11.905 33.426 1.00 33.40 208 THR A N 1
ATOM 1615 C CA . THR A 1 209 ? -31.881 10.496 33.758 1.00 32.63 208 THR A CA 1
ATOM 1616 C C . THR A 1 209 ? -30.383 10.084 33.735 1.00 33.62 208 THR A C 1
ATOM 1617 O O . THR A 1 209 ? -30.029 8.925 34.067 1.00 33.76 208 THR A O 1
ATOM 1621 N N . LEU A 1 210 ? -29.506 11.005 33.342 1.00 32.85 209 LEU A N 1
ATOM 1622 C CA . LEU A 1 210 ? -28.058 10.704 33.340 1.00 34.09 209 LEU A CA 1
ATOM 1623 C C . LEU A 1 210 ? -27.630 10.254 34.732 1.00 34.56 209 LEU A C 1
ATOM 1624 O O . LEU A 1 210 ? -28.129 10.777 35.748 1.00 34.93 209 LEU A O 1
ATOM 1629 N N . SER A 1 211 ? -26.717 9.293 34.781 1.00 34.37 210 SER A N 1
ATOM 1630 C CA . SER A 1 211 ? -26.286 8.753 36.077 1.00 34.57 210 SER A CA 1
ATOM 1631 C C . SER A 1 211 ? -24.920 9.283 36.459 1.00 34.22 210 SER A C 1
ATOM 1632 O O . SER A 1 211 ? -24.037 9.426 35.605 1.00 34.67 210 SER A O 1
ATOM 1635 N N . GLU A 1 212 ? -24.720 9.559 37.754 1.00 34.79 211 GLU A N 1
ATOM 1636 C CA . GLU A 1 212 ? -23.383 9.894 38.263 1.00 34.68 211 GLU A CA 1
ATOM 1637 C C . GLU A 1 212 ? -22.311 8.868 37.849 1.00 34.87 211 GLU A C 1
ATOM 1638 O O . GLU A 1 212 ? -21.154 9.239 37.538 1.00 35.21 211 GLU A O 1
ATOM 1644 N N . GLU A 1 213 ? -22.698 7.590 37.774 1.00 35.02 212 GLU A N 1
ATOM 1645 C CA . GLU A 1 213 ? -21.752 6.515 37.449 1.00 34.66 212 GLU A CA 1
ATOM 1646 C C . GLU A 1 213 ? -21.216 6.564 36.030 1.00 35.53 212 GLU A C 1
ATOM 1647 O O . GLU A 1 213 ? -20.105 6.054 35.753 1.00 36.03 212 GLU A O 1
ATOM 1653 N N . SER A 1 214 ? -22.000 7.147 35.116 1.00 35.94 213 SER A N 1
ATOM 1654 C CA . SER A 1 214 ? -21.751 6.918 33.688 1.00 35.68 213 SER A CA 1
ATOM 1655 C C . SER A 1 214 ? -21.958 8.153 32.814 1.00 35.82 213 SER A C 1
ATOM 1656 O O . SER A 1 214 ? -21.920 8.039 31.576 1.00 34.74 213 SER A O 1
ATOM 1659 N N . TYR A 1 215 ? -22.180 9.324 33.399 1.00 35.91 214 TYR A N 1
ATOM 1660 C CA . TYR A 1 215 ? -22.472 10.452 32.498 1.00 36.66 214 TYR A CA 1
ATOM 1661 C C . TYR A 1 215 ? -21.369 10.752 31.487 1.00 35.73 214 TYR A C 1
ATOM 1662 O O . TYR A 1 215 ? -21.654 11.245 30.411 1.00 36.42 214 TYR A O 1
ATOM 1671 N N . LYS A 1 216 ? -20.111 10.505 31.832 1.00 35.37 215 LYS A N 1
ATOM 1672 C CA . LYS A 1 216 ? -19.056 10.746 30.848 1.00 35.29 215 LYS A CA 1
ATOM 1673 C C . LYS A 1 216 ? -19.142 9.741 29.723 1.00 35.07 215 LYS A C 1
ATOM 1674 O O . LYS A 1 216 ? -18.919 10.091 28.572 1.00 35.80 215 LYS A O 1
ATOM 1677 N N . ASP A 1 217 ? -19.487 8.499 30.059 1.00 34.24 216 ASP A N 1
ATOM 1678 C CA . ASP A 1 217 ? -19.668 7.464 29.061 1.00 34.86 216 ASP A CA 1
ATOM 1679 C C . ASP A 1 217 ? -20.850 7.783 28.165 1.00 33.05 216 ASP A C 1
ATOM 1680 O O . ASP A 1 217 ? -20.742 7.585 26.959 1.00 34.73 216 ASP A O 1
ATOM 1685 N N . SER A 1 218 ? -21.958 8.273 28.735 1.00 30.89 217 SER A N 1
ATOM 1686 C CA . SER A 1 218 ? -23.123 8.684 27.921 1.00 31.94 217 SER A CA 1
ATOM 1687 C C . SER A 1 218 ? -22.763 9.825 26.976 1.00 32.42 217 SER A C 1
ATOM 1688 O O . SER A 1 218 ? -23.149 9.821 25.811 1.00 31.84 217 SER A O 1
ATOM 1691 N N . THR A 1 219 ? -22.004 10.790 27.492 1.00 31.38 218 THR A N 1
ATOM 1692 C CA . THR A 1 219 ? -21.642 11.964 26.708 1.00 32.06 218 THR A CA 1
ATOM 1693 C C . THR A 1 219 ? -20.811 11.563 25.540 1.00 31.48 218 THR A C 1
ATOM 1694 O O . THR A 1 219 ? -21.045 12.039 24.395 1.00 31.14 218 THR A O 1
ATOM 1698 N N . LEU A 1 220 ? -19.867 10.672 25.805 1.00 30.63 219 LEU A N 1
ATOM 1699 C CA . LEU A 1 220 ? -18.981 10.216 24.774 1.00 31.49 219 LEU A CA 1
ATOM 1700 C C . LEU A 1 220 ? -19.836 9.549 23.738 1.00 29.96 219 LEU A C 1
ATOM 1701 O O . LEU A 1 220 ? -19.616 9.779 22.560 1.00 28.31 219 LEU A O 1
ATOM 1706 N N . ILE A 1 221 ? -20.769 8.681 24.157 1.00 27.52 220 ILE A N 1
ATOM 1707 C CA . ILE A 1 221 ? -21.527 7.910 23.146 1.00 28.06 220 ILE A CA 1
ATOM 1708 C C . ILE A 1 221 ? -22.392 8.818 22.304 1.00 25.56 220 ILE A C 1
ATOM 1709 O O . ILE A 1 221 ? -22.500 8.601 21.108 1.00 27.55 220 ILE A O 1
ATOM 1716 N N . MET A 1 222 ? -23.010 9.807 22.931 1.00 25.07 221 MET A N 1
ATOM 1717 C CA . MET A 1 222 ? -23.828 10.806 22.240 1.00 24.43 221 MET A CA 1
ATOM 1718 C C . MET A 1 222 ? -22.974 11.526 21.202 1.00 24.02 221 MET A C 1
ATOM 1719 O O . MET A 1 222 ? -23.450 11.783 20.087 1.00 22.51 221 MET A O 1
ATOM 1727 N N . GLN A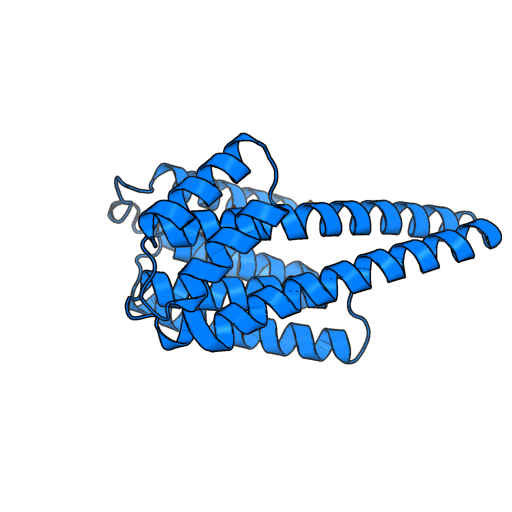 1 223 ? -21.742 11.863 21.566 1.00 24.05 222 GLN A N 1
ATOM 1728 C CA . GLN A 1 223 ? -20.783 12.457 20.574 1.00 25.10 222 GLN A CA 1
ATOM 1729 C C . GLN A 1 223 ? -20.496 11.514 19.411 1.00 25.08 222 GLN A C 1
ATOM 173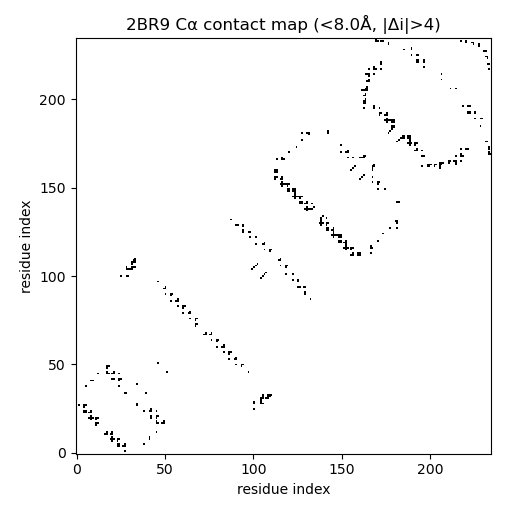0 O O . GLN A 1 223 ? -20.441 11.940 18.243 1.00 24.76 222 GLN A O 1
ATOM 1736 N N . LEU A 1 224 ? -20.377 10.232 19.710 1.00 23.16 223 LEU A N 1
ATOM 1737 C CA . LEU A 1 224 ? -20.108 9.253 18.651 1.00 22.84 223 LEU A CA 1
ATOM 1738 C C . LEU A 1 224 ? -21.314 9.086 17.697 1.00 23.16 223 LEU A C 1
ATOM 1739 O O . LEU A 1 224 ? -21.132 8.996 16.476 1.00 22.84 223 LEU A O 1
ATOM 1744 N N . LEU A 1 225 ? -22.530 9.085 18.248 1.00 22.35 224 LEU A N 1
ATOM 1745 C CA . LEU A 1 225 ? -23.763 9.125 17.433 1.00 22.02 224 LEU A CA 1
ATOM 1746 C C . LEU A 1 225 ? -23.759 10.355 16.515 1.00 22.26 224 LEU A C 1
ATOM 1747 O O . LEU A 1 225 ? -24.013 10.216 15.287 1.00 23.00 224 LEU A O 1
ATOM 1752 N N . ARG A 1 226 ? -23.435 11.536 17.063 1.00 20.48 225 ARG A N 1
ATOM 1753 C CA . ARG A 1 226 ? -23.446 12.748 16.297 1.00 21.15 225 ARG A CA 1
ATOM 1754 C C . ARG A 1 226 ? -22.374 12.696 15.191 1.00 22.50 225 ARG A C 1
ATOM 1755 O O . ARG A 1 226 ? -22.621 13.112 14.061 1.00 23.28 225 ARG A O 1
ATOM 1763 N N . ASP A 1 227 ? -21.192 12.190 15.533 1.00 23.29 226 ASP A N 1
ATOM 1764 C CA . ASP A 1 227 ? -20.072 12.067 14.558 1.00 25.80 226 ASP A CA 1
ATOM 1765 C C . ASP A 1 227 ? -20.467 11.154 13.400 1.00 25.75 226 ASP A C 1
ATOM 1766 O O . ASP A 1 227 ? -20.264 11.517 12.238 1.00 25.92 226 ASP A O 1
ATOM 1771 N N . ASN A 1 228 ? -21.026 9.981 13.701 1.00 25.21 227 ASN A N 1
ATOM 1772 C CA . ASN A 1 228 ? -21.492 9.104 12.612 1.00 26.22 227 ASN A CA 1
ATOM 1773 C C . ASN A 1 228 ? -22.549 9.738 11.744 1.00 26.88 227 ASN A C 1
ATOM 1774 O O . ASN A 1 228 ? -22.480 9.657 10.500 1.00 27.19 227 ASN A O 1
ATOM 1779 N N . LEU A 1 229 ? -23.545 10.369 12.376 1.00 24.62 228 LEU A N 1
ATOM 1780 C CA . LEU A 1 229 ? -24.568 11.108 11.636 1.00 27.17 228 LEU A CA 1
ATOM 1781 C C . LEU A 1 229 ? -23.963 12.171 10.740 1.00 27.78 228 LEU A C 1
ATOM 1782 O O . LEU A 1 229 ? -24.443 12.393 9.593 1.00 27.41 228 LEU A O 1
ATOM 1787 N N . THR A 1 230 ? -22.908 12.830 11.240 1.00 28.82 229 THR A N 1
ATOM 1788 C CA . THR A 1 230 ? -22.191 13.815 10.422 1.00 30.10 229 THR A CA 1
ATOM 1789 C C . THR A 1 230 ? -21.595 13.137 9.176 1.00 32.06 229 THR A C 1
ATOM 1790 O O . THR A 1 230 ? -21.762 13.641 8.028 1.00 33.12 229 THR A O 1
ATOM 1794 N N . LEU A 1 231 ? -20.905 12.029 9.398 1.00 33.10 230 LEU A N 1
ATOM 1795 C CA . LEU A 1 231 ? -20.292 11.237 8.312 1.00 33.77 230 LEU A CA 1
ATOM 1796 C C . LEU A 1 231 ? -21.374 10.819 7.315 1.00 34.05 230 LEU A C 1
ATOM 1797 O O . LEU A 1 231 ? -21.223 11.019 6.114 1.00 33.01 230 LEU A O 1
ATOM 1802 N N . TRP A 1 232 ? -22.480 10.261 7.809 1.00 33.46 231 TRP A N 1
ATOM 1803 C CA . TRP A 1 232 ? -23.519 9.689 6.918 1.00 33.51 231 TRP A CA 1
ATOM 1804 C C . TRP A 1 232 ? -24.453 10.669 6.162 1.00 35.28 231 TRP A C 1
ATOM 1805 O O . TRP A 1 232 ? -25.131 10.265 5.183 1.00 35.07 231 TRP A O 1
ATOM 1816 N N . THR A 1 233 ? -24.529 11.920 6.620 1.00 35.08 232 THR A N 1
ATOM 1817 C CA . THR A 1 233 ? -25.521 12.865 6.091 1.00 36.58 232 THR A CA 1
ATOM 1818 C C . THR A 1 233 ? -24.801 14.077 5.497 1.00 37.17 232 THR A C 1
ATOM 1819 O O . THR A 1 233 ? -25.444 14.961 4.896 1.00 39.10 232 THR A O 1
ATOM 1823 N N . ARG B 2 2 ? -14.597 7.178 8.639 1.00 37.91 2 ARG P N 1
ATOM 1824 C CA . ARG B 2 2 ? -14.580 5.857 9.308 1.00 37.46 2 ARG P CA 1
ATOM 1825 C C . ARG B 2 2 ? -15.588 5.942 10.444 1.00 36.26 2 ARG P C 1
ATOM 1826 O O . ARG B 2 2 ? -15.541 6.869 11.296 1.00 35.84 2 ARG P O 1
ATOM 1830 N N . GLN B 2 3 ? -16.495 4.973 10.447 1.00 34.73 3 GLN P N 1
ATOM 1831 C CA . GLN B 2 3 ? -17.549 4.909 11.446 1.00 32.79 3 GLN P CA 1
ATOM 1832 C C . GLN B 2 3 ? -16.908 4.625 12.781 1.00 30.84 3 GLN P C 1
ATOM 1833 O O . GLN B 2 3 ? -15.869 3.966 12.843 1.00 29.41 3 GLN P O 1
ATOM 1839 N N . ARG B 2 4 ? -17.550 5.086 13.855 1.00 26.60 4 ARG P N 1
ATOM 1840 C CA . ARG B 2 4 ? -17.124 4.670 15.168 1.00 25.11 4 ARG P CA 1
ATOM 1841 C C . ARG B 2 4 ? -18.199 3.771 15.771 1.00 22.35 4 ARG P C 1
ATOM 1842 O O . ARG B 2 4 ? -19.381 3.985 15.570 1.00 22.23 4 ARG P O 1
ATOM 1856 N N . ALA B 2 6 ? -19.279 1.546 19.645 1.00 19.56 6 ALA P N 1
ATOM 1857 C CA . ALA B 2 6 ? -19.202 1.831 21.059 1.00 22.44 6 ALA P CA 1
ATOM 1858 C C . ALA B 2 6 ? -17.868 1.349 21.669 1.00 25.80 6 ALA P C 1
ATOM 1859 O O . ALA B 2 6 ? -17.263 0.368 21.205 1.00 23.54 6 ALA P O 1
ATOM 1861 N N . PRO B 2 7 ? -17.398 2.056 22.707 1.00 28.85 7 PRO P N 1
ATOM 1862 C CA . PRO B 2 7 ? -16.273 1.494 23.494 1.00 31.88 7 PRO P CA 1
ATOM 1863 C C . PRO B 2 7 ? -16.668 0.204 24.283 1.00 34.65 7 PRO P C 1
ATOM 1864 O O . PRO B 2 7 ? -15.758 -0.494 24.803 1.00 37.48 7 PRO P O 1
#

Foldseek 3Di:
DLVVLLVQLVVCVVVVVLVSNLVSLLVNLVVQAADDPSSLVSNVVSLCVQLVVLVVVLVVLVVVLVVCVVVVVVVVNVVSVVVNVVSLVVLVVSLVVVLVSLVPGQCVNDDALLSNLQSLLVQLVSLLSNLLPDDDPSNVVSLVRSVVSLVSSQVSCVVHPQLLDLSNLVSLQVVLVSCVRRVVHLPVSLVSLVVSLVSCVVPVVRQDPVDNVSSVVSSVSSVVVNVVSD/DDDPD

B-factor: mean 29.06, std 6.61, range [16.36, 70.06]

Organism: Homo sapiens (NCBI:txid9606)

GO terms:
  GO:0005886 plasma membrane (C, IDA)
  GO:0002753 cytoplasmic pattern recognition receptor signaling pathway (P, IDA)
  GO:0035332 positive regulation of hippo signaling (P, IDA)
  GO:0005737 cytoplasm (C, IDA)
  GO:0005783 endoplasmic reticulum (C, IDA)
  GO:0042308 negative regulation of protein import into nucleus (P, IDA)
  GO:0035591 signaling adaptor activity (F, IDA)
  GO:0030007 intracellular potassium ion homeostasis (P, IDA)
  GO:0034122 negative regulation of toll-like receptor signaling pathway (P, IDA)
  GO:0140311 protein sequestering activity (F, IDA)
  GO:0070972 protein localization to endoplasmic reticulum (P, IDA)
  GO:0031966 mitochondrial membrane (C, IC)
  GO:0005246 calcium channel regulator activity (F, IDA)
  GO:0051480 regulation of cytosolic calcium ion concentration (P, IDA)
  GO:1905913 negative regulation of calcium ion export across plasma membrane (P, IDA)
  GO:0019855 calcium channel inhibitor activity (F, IDA)
  GO:0044325 transmembrane transporter binding (F, IPI)
  GO:0031625 ubiquitin protein ligase binding (F, IPI)
  GO:0034605 cellular response to heat (P, IDA)
  GO:0005634 nucleus (C, IDA)

Nearest PDB structures (foldseek):
  7v9b-assembly1_A  TM=1.001E+00  e=2.741E-29  Homo sapiens
  8dgp-assembly2_D  TM=9.939E-01  e=2.267E-28  Homo sapiens
  6gkf-assembly2_D  TM=9.801E-01  e=6.549E-21  Homo sapiens
  6twz-assembly1_A  TM=9.785E-01  e=1.641E-20  Homo sapiens
  5ltw-assembly3_I  TM=9.713E-01  e=3.122E-20  Homo sapiens

Solvent-accessible surface area: 12298 Å² total

Sequence (235 aa):
DREDLVYQAKLAEQAERYDEMVESMKKVAGMDVELTVEERNLLSVAYKNVIGARRASWRIISSIEQKEENKGGEDKLKMIREYRQMVETELKLICCDILDVLDKHLIPAANTGESKVFYYKMKGDYHRYLAEFATGNDRKEAAENSLVAYKAASDIAMTELPPTHPIRLGLALNFSVFYYEILNSPDRACRLAKAAFDDAIAELDTLSEESYKDSTLIMQLLRDNLTLWTRQRAP

InterPro domains:
  IPR000308 14-3-3 protein [PIRSF000868] (2-242)
  IPR000308 14-3-3 protein [PR00305] (36-65)
  IPR000308 14-3-3 protein [PR00305] (85-109)
  IPR000308 14-3-3 protein [PR00305] (116-138)
  IPR000308 14-3-3 protein [PR00305] (151-177)
  IPR000308 14-3-3 protein [PR00305] (178-204)
  IPR000308 14-3-3 protein [PR00305] (205-234)
  IPR000308 14-3-3 protein [PTHR18860] (4-235)
  IPR023409 14-3-3 protein, conserved site [PS00796] (42-52)
  IPR023409 14-3-3 protein, conserved site [PS00797] (214-233)
  IPR023410 14-3-3 domain [PF00244] (11-232)
  IPR023410 14-3-3 domain [SM00101] (4-245)
  IPR036815 14-3-3 domain superfamily [G3DSA:1.20.190.20] (1-247)
  IPR036815 14-3-3 domain superfamily [SSF48445] (1-234)